Protein AF-A0A388TC92-F1 (afdb_monomer)

Structure (mmCIF, N/CA/C/O backbone):
data_AF-A0A388TC92-F1
#
_entry.id   AF-A0A388TC92-F1
#
loop_
_atom_site.group_PDB
_atom_site.id
_atom_site.type_symbol
_atom_site.label_atom_id
_atom_site.label_alt_id
_atom_site.label_comp_id
_atom_site.label_asym_id
_atom_site.label_entity_id
_atom_site.label_seq_id
_atom_site.pdbx_PDB_ins_code
_atom_site.Cartn_x
_atom_site.Cartn_y
_atom_site.Cartn_z
_atom_site.occupancy
_atom_site.B_iso_or_equiv
_atom_site.auth_seq_id
_atom_site.auth_comp_id
_atom_site.auth_asym_id
_atom_site.auth_atom_id
_atom_site.pdbx_PDB_model_num
ATOM 1 N N . MET A 1 1 ? -36.345 -9.371 15.305 1.00 25.47 1 MET A N 1
ATOM 2 C CA . MET A 1 1 ? -35.518 -10.160 14.366 1.00 25.47 1 MET A CA 1
ATOM 3 C C . MET A 1 1 ? -34.728 -9.172 13.521 1.00 25.47 1 MET A C 1
ATOM 5 O O . MET A 1 1 ? -35.372 -8.350 12.880 1.00 25.47 1 MET A O 1
ATOM 9 N N . PRO A 1 2 ? -33.389 -9.135 13.593 1.00 29.44 2 PRO A N 1
ATOM 10 C CA . PRO A 1 2 ? -32.615 -8.160 12.838 1.00 29.44 2 PRO A CA 1
ATOM 11 C C . PRO A 1 2 ? -32.523 -8.606 11.376 1.00 29.44 2 PRO A C 1
ATOM 13 O O . PRO A 1 2 ? -32.112 -9.727 11.083 1.00 29.44 2 PRO A O 1
ATOM 16 N N . VAL A 1 3 ? -32.953 -7.729 10.471 1.00 25.80 3 VAL A N 1
ATOM 17 C CA . VAL A 1 3 ? -32.863 -7.918 9.020 1.00 25.80 3 VAL A CA 1
ATOM 18 C C . VAL A 1 3 ? -31.387 -7.812 8.637 1.00 25.80 3 VAL A C 1
ATOM 20 O O . VAL A 1 3 ? -30.759 -6.780 8.873 1.00 25.80 3 VAL A O 1
ATOM 23 N N . ALA A 1 4 ? -30.811 -8.894 8.110 1.00 27.78 4 ALA A N 1
ATOM 24 C CA . ALA A 1 4 ? -29.444 -8.898 7.606 1.00 27.78 4 ALA A CA 1
ATOM 25 C C . ALA A 1 4 ? -29.299 -7.832 6.508 1.00 27.78 4 ALA A C 1
ATOM 27 O O . ALA A 1 4 ? -30.119 -7.783 5.590 1.00 27.78 4 ALA A O 1
ATOM 28 N N . ALA A 1 5 ? -28.266 -6.987 6.599 1.00 29.84 5 ALA A N 1
ATOM 29 C CA . ALA A 1 5 ? -27.908 -6.099 5.499 1.00 29.84 5 ALA A CA 1
ATOM 30 C C . ALA A 1 5 ? -27.697 -6.963 4.241 1.00 29.84 5 ALA A C 1
ATOM 32 O O . ALA A 1 5 ? -26.980 -7.968 4.327 1.00 29.84 5 ALA A O 1
ATOM 33 N N . PRO A 1 6 ? -28.344 -6.642 3.108 1.00 29.59 6 PRO A N 1
ATOM 34 C CA . PRO A 1 6 ? -28.297 -7.497 1.934 1.00 29.59 6 PRO A CA 1
ATOM 35 C C . PRO A 1 6 ? -26.849 -7.593 1.454 1.00 29.59 6 PRO A C 1
ATOM 37 O O . PRO A 1 6 ? -26.240 -6.590 1.086 1.00 29.59 6 PRO A O 1
ATOM 40 N N . GLN A 1 7 ? -26.280 -8.800 1.484 1.00 40.47 7 GLN A N 1
ATOM 41 C CA . GLN A 1 7 ? -25.021 -9.053 0.797 1.00 40.47 7 GLN A CA 1
ATOM 42 C C . GLN A 1 7 ? -25.268 -8.854 -0.698 1.00 40.47 7 GLN A C 1
ATOM 44 O O . GLN A 1 7 ? -26.100 -9.541 -1.296 1.00 40.47 7 GLN A O 1
ATOM 49 N N . LEU A 1 8 ? -24.581 -7.876 -1.287 1.00 40.06 8 LEU A N 1
ATOM 50 C CA . LEU A 1 8 ? -24.604 -7.661 -2.727 1.00 40.06 8 LEU A CA 1
ATOM 51 C C . LEU A 1 8 ? -24.047 -8.920 -3.403 1.00 40.06 8 LEU A C 1
ATOM 53 O O . LEU A 1 8 ? -22.951 -9.369 -3.077 1.00 40.06 8 LEU A O 1
ATOM 57 N N . LYS A 1 9 ? -24.823 -9.505 -4.318 1.00 42.03 9 LYS A N 1
ATOM 58 C CA . LYS A 1 9 ? -24.381 -10.614 -5.177 1.00 42.03 9 LYS A CA 1
ATOM 59 C C . LYS A 1 9 ? -23.137 -10.205 -5.982 1.00 42.03 9 LYS A C 1
ATOM 61 O O . LYS A 1 9 ? -23.025 -9.046 -6.372 1.00 42.03 9 LYS A O 1
ATOM 66 N N . ASP A 1 10 ? -22.273 -11.161 -6.319 1.00 48.06 10 ASP A N 1
ATOM 67 C CA . ASP A 1 10 ? -21.049 -10.940 -7.115 1.00 48.06 10 ASP A CA 1
ATOM 68 C C . ASP A 1 10 ? -21.288 -10.179 -8.436 1.00 48.06 10 ASP A C 1
ATOM 70 O O . ASP A 1 10 ? -20.436 -9.419 -8.888 1.00 48.06 10 ASP A O 1
ATOM 74 N N . SER A 1 11 ? -22.487 -10.295 -9.015 1.00 40.94 11 SER A N 1
ATOM 75 C CA . SER A 1 11 ? -22.904 -9.544 -10.206 1.00 40.94 11 SER A CA 1
ATOM 76 C C . SER A 1 11 ? -22.928 -8.020 -10.013 1.00 40.94 11 SER A C 1
ATOM 78 O O . SER A 1 11 ? -22.761 -7.280 -10.975 1.00 40.94 11 SER A O 1
ATOM 80 N N . TYR A 1 12 ? -23.144 -7.529 -8.788 1.00 46.25 12 TYR A N 1
ATOM 81 C CA . TYR A 1 12 ? -23.126 -6.092 -8.490 1.00 46.25 12 TYR A CA 1
ATOM 82 C C . TYR A 1 12 ? -21.700 -5.545 -8.398 1.00 46.25 12 TYR A C 1
ATOM 84 O O . TYR A 1 12 ? -21.472 -4.399 -8.769 1.00 46.25 12 TYR A O 1
ATOM 92 N N . TRP A 1 13 ? -20.734 -6.365 -7.968 1.00 50.03 13 TRP A N 1
ATOM 93 C CA . TRP A 1 13 ? -19.320 -5.985 -7.974 1.00 50.03 13 TRP A CA 1
ATOM 94 C C . TRP A 1 13 ? -18.793 -5.801 -9.392 1.00 50.03 13 TRP A C 1
ATOM 96 O O . TRP A 1 13 ? -18.115 -4.815 -9.649 1.00 50.03 13 TRP A O 1
ATOM 106 N N . GLN A 1 14 ? -19.179 -6.685 -10.315 1.00 52.69 14 GLN A N 1
ATOM 107 C CA . GLN A 1 14 ? -18.824 -6.559 -11.732 1.00 52.69 14 GLN A CA 1
ATOM 108 C C . GLN A 1 14 ? -19.380 -5.274 -12.351 1.00 52.69 14 GLN A C 1
ATOM 110 O O . GLN A 1 14 ? -18.661 -4.574 -13.047 1.00 52.69 14 GLN A O 1
ATOM 115 N N . LEU A 1 15 ? -20.628 -4.907 -12.040 1.00 53.66 15 LEU A N 1
ATOM 116 C CA . LEU A 1 15 ? -21.225 -3.662 -12.535 1.00 53.66 15 LEU A CA 1
ATOM 117 C C . LEU A 1 15 ? -20.505 -2.412 -12.007 1.00 53.66 15 LEU A C 1
ATOM 119 O O . LEU A 1 15 ? -20.303 -1.462 -12.758 1.00 53.66 15 LEU A O 1
ATOM 123 N N . ILE A 1 16 ? -20.107 -2.415 -10.732 1.00 55.34 16 ILE A N 1
ATOM 124 C CA . ILE A 1 16 ? -19.346 -1.313 -10.124 1.00 55.34 16 ILE A CA 1
ATOM 125 C C . ILE A 1 16 ? -17.936 -1.245 -10.719 1.00 55.34 16 ILE A C 1
ATOM 127 O O . ILE A 1 16 ? -17.455 -0.160 -11.037 1.00 55.34 16 ILE A O 1
ATOM 131 N N . GLU A 1 17 ? -17.278 -2.392 -10.888 1.00 57.44 17 GLU A N 1
ATOM 132 C CA . GLU A 1 17 ? -15.953 -2.491 -11.499 1.00 57.44 17 GLU A CA 1
ATOM 133 C C . GLU A 1 17 ? -15.976 -1.999 -12.952 1.00 57.44 17 GLU A C 1
ATOM 135 O O . GLU A 1 17 ? -15.159 -1.159 -13.324 1.00 57.44 17 GLU A O 1
ATOM 140 N N . ASP A 1 18 ? -16.964 -2.416 -13.742 1.00 64.69 18 ASP A N 1
ATOM 141 C CA . ASP A 1 18 ? -17.140 -1.969 -15.124 1.00 64.69 18 ASP A CA 1
ATOM 142 C C . ASP A 1 18 ? -17.413 -0.460 -15.205 1.00 64.69 18 ASP A C 1
ATOM 144 O O . ASP A 1 18 ? -16.844 0.231 -16.055 1.00 64.69 18 ASP A O 1
ATOM 148 N N . GLN A 1 19 ? -18.238 0.085 -14.304 1.00 61.62 19 GLN A N 1
ATOM 149 C CA . GLN A 1 19 ? -18.499 1.526 -14.234 1.00 61.62 19 GLN A CA 1
ATOM 150 C C . GLN A 1 19 ? -17.257 2.319 -13.827 1.00 61.62 19 GLN A C 1
ATOM 152 O O . GLN A 1 19 ? -16.968 3.350 -14.433 1.00 61.62 19 GLN A O 1
ATOM 157 N N . LEU A 1 20 ? -16.493 1.834 -12.848 1.00 61.25 20 LEU A N 1
ATOM 158 C CA . LEU A 1 20 ? -15.220 2.429 -12.448 1.00 61.25 20 LEU A CA 1
ATOM 159 C C . LEU A 1 20 ? -14.236 2.440 -13.614 1.00 61.25 20 LEU A C 1
ATOM 161 O O . LEU A 1 20 ? -13.670 3.485 -13.933 1.00 61.25 20 LEU A O 1
ATOM 165 N N . ILE A 1 21 ? -14.063 1.300 -14.283 1.00 67.56 21 ILE A N 1
ATOM 166 C CA . ILE A 1 21 ? -13.176 1.173 -15.441 1.00 67.56 21 ILE A CA 1
ATOM 167 C C . ILE A 1 21 ? -13.606 2.135 -16.550 1.00 67.56 21 ILE A C 1
ATOM 169 O O . ILE A 1 21 ? -12.747 2.808 -17.116 1.00 67.56 21 ILE A O 1
ATOM 173 N N . GLN A 1 22 ? -14.906 2.260 -16.833 1.00 72.00 22 GLN A N 1
ATOM 174 C CA . GLN A 1 22 ? -15.419 3.213 -17.822 1.00 72.00 22 GLN A CA 1
ATOM 175 C C . GLN A 1 22 ? -15.163 4.668 -17.425 1.00 72.00 22 GLN A C 1
ATOM 177 O O . GLN A 1 22 ? -14.689 5.446 -18.246 1.00 72.00 22 GLN A O 1
ATOM 182 N N . GLN A 1 23 ? -15.396 5.042 -16.167 1.00 68.06 23 GLN A N 1
ATOM 183 C CA . GLN A 1 23 ? -15.153 6.404 -15.685 1.00 68.06 23 GLN A CA 1
ATOM 184 C C . GLN A 1 23 ? -13.663 6.767 -15.720 1.00 68.06 23 GLN A C 1
ATOM 186 O O . GLN A 1 23 ? -13.297 7.840 -16.205 1.00 68.06 23 GLN A O 1
ATOM 191 N N . PHE A 1 24 ? -12.783 5.857 -15.290 1.00 65.38 24 PHE A N 1
ATOM 192 C CA . PHE A 1 24 ? -11.337 6.019 -15.447 1.00 65.38 24 PHE A CA 1
ATOM 193 C C . PHE A 1 24 ? -10.942 6.086 -16.921 1.00 65.38 24 PHE A C 1
ATOM 195 O O . PHE A 1 24 ? -10.098 6.897 -17.307 1.00 65.38 24 PHE A O 1
ATOM 202 N N . TYR A 1 25 ? -11.552 5.261 -17.768 1.00 74.38 25 TYR A N 1
ATOM 203 C CA . TYR A 1 25 ? -11.294 5.300 -19.195 1.00 74.38 25 TYR A CA 1
ATOM 204 C C . TYR A 1 25 ? -11.676 6.657 -19.790 1.00 74.38 25 TYR A C 1
ATOM 206 O O . TYR A 1 25 ? -10.825 7.304 -20.391 1.00 74.38 25 TYR A O 1
ATOM 214 N N . ASP A 1 26 ? -12.897 7.137 -19.577 1.00 74.12 26 ASP A N 1
ATOM 215 C CA . ASP A 1 26 ? -13.390 8.378 -20.172 1.00 74.12 26 ASP A CA 1
ATOM 216 C C . ASP A 1 26 ? -12.710 9.636 -19.623 1.00 74.12 26 ASP A C 1
ATOM 218 O O . ASP A 1 26 ? -12.386 10.540 -20.399 1.00 74.12 26 ASP A O 1
ATOM 222 N N . LYS A 1 27 ? -12.474 9.704 -18.306 1.00 69.69 27 LYS A N 1
ATOM 223 C CA . LYS A 1 27 ? -11.925 10.904 -17.655 1.00 69.69 27 LYS A CA 1
ATOM 224 C C . LYS A 1 27 ? -10.399 10.959 -17.672 1.00 69.69 27 LYS A C 1
ATOM 226 O O . LYS A 1 27 ? -9.848 12.053 -17.734 1.00 69.69 27 LYS A O 1
ATOM 231 N N . PHE A 1 28 ? -9.719 9.810 -17.649 1.00 68.25 28 PHE A N 1
ATOM 232 C CA . PHE A 1 28 ? -8.258 9.743 -17.564 1.00 68.25 28 PHE A CA 1
ATOM 233 C C . PHE A 1 28 ? -7.631 9.175 -18.843 1.00 68.25 28 PHE A C 1
ATOM 235 O O . PHE A 1 28 ? -6.882 9.865 -19.539 1.00 68.25 28 PHE A O 1
ATOM 242 N N . PHE A 1 29 ? -7.948 7.931 -19.208 1.00 72.56 29 PHE A N 1
ATOM 243 C CA . PHE A 1 29 ? -7.221 7.255 -20.288 1.00 72.56 29 PHE A CA 1
ATOM 244 C C . PHE A 1 29 ? -7.565 7.765 -21.689 1.00 72.56 29 PHE A C 1
ATOM 246 O O . PHE A 1 29 ? -6.696 7.773 -22.553 1.00 72.56 29 PHE A O 1
ATOM 253 N N . LYS A 1 30 ? -8.786 8.235 -21.940 1.00 77.38 30 LYS A N 1
ATOM 254 C CA . LYS A 1 30 ? -9.250 8.702 -23.254 1.00 77.38 30 LYS A CA 1
ATOM 255 C C . LYS A 1 30 ? -8.478 9.917 -23.744 1.00 77.38 30 LYS A C 1
ATOM 257 O O . LYS A 1 30 ? -8.148 9.987 -24.924 1.00 77.38 30 LYS A O 1
ATOM 262 N N . GLN A 1 31 ? -8.142 10.841 -22.846 1.00 71.44 31 GLN A N 1
ATOM 263 C CA . GLN A 1 31 ? -7.324 12.008 -23.180 1.00 71.44 31 GLN A CA 1
ATOM 264 C C . GLN A 1 31 ? -5.897 11.586 -23.549 1.00 71.44 31 GLN A C 1
ATOM 266 O O . GLN A 1 31 ? -5.351 12.030 -24.558 1.00 71.44 31 GLN A O 1
ATOM 271 N N . LEU A 1 32 ? -5.324 10.648 -22.790 1.00 72.75 32 LEU A N 1
ATOM 272 C CA . LEU A 1 32 ? -4.003 10.089 -23.076 1.00 72.75 32 LEU A CA 1
ATOM 273 C C . LEU A 1 32 ? -4.000 9.294 -24.390 1.00 72.75 32 LEU A C 1
ATOM 275 O O . LEU A 1 32 ? -3.106 9.464 -25.217 1.00 72.75 32 LEU A O 1
ATOM 279 N N . PHE A 1 33 ? -5.024 8.477 -24.633 1.00 74.44 33 PHE A N 1
ATOM 280 C CA . PHE A 1 33 ? -5.172 7.727 -25.875 1.00 74.44 33 PHE A CA 1
ATOM 281 C C . PHE A 1 33 ? -5.429 8.630 -27.074 1.00 74.44 33 PHE A C 1
ATOM 283 O O . PHE A 1 33 ? -4.948 8.312 -28.155 1.00 74.44 33 PHE A O 1
ATOM 290 N N . ALA A 1 34 ? -6.119 9.761 -26.916 1.00 75.62 34 ALA A N 1
ATOM 291 C CA . ALA A 1 34 ? -6.258 10.743 -27.986 1.00 75.62 34 ALA A CA 1
ATOM 292 C C . ALA A 1 34 ? -4.888 11.304 -28.401 1.00 75.62 34 ALA A C 1
ATOM 294 O O . ALA A 1 34 ? -4.613 11.408 -29.593 1.00 75.62 34 ALA A O 1
ATOM 295 N N . ILE A 1 35 ? -3.995 11.572 -27.444 1.00 71.06 35 ILE A N 1
ATOM 296 C CA . ILE A 1 35 ? -2.625 12.034 -27.720 1.00 71.06 35 ILE A CA 1
ATOM 297 C C . ILE A 1 35 ? -1.810 10.946 -28.432 1.00 71.06 35 ILE A C 1
ATOM 299 O O . ILE A 1 35 ? -1.151 11.234 -29.427 1.00 71.06 35 ILE A O 1
ATOM 303 N N . VAL A 1 36 ? -1.890 9.693 -27.970 1.00 68.06 36 VAL A N 1
ATOM 304 C CA . VAL A 1 36 ? -1.148 8.561 -28.563 1.00 68.06 36 VAL A CA 1
ATOM 305 C C . VAL A 1 36 ? -1.679 8.173 -29.948 1.00 68.06 36 VAL A C 1
ATOM 307 O O . VAL A 1 36 ? -0.903 7.808 -30.827 1.00 68.06 36 VAL A O 1
ATOM 310 N N . ASN A 1 37 ? -2.994 8.254 -30.160 1.00 66.19 37 ASN A N 1
ATOM 311 C CA . ASN A 1 37 ? -3.638 7.885 -31.421 1.00 66.19 37 ASN A CA 1
ATOM 312 C C . ASN A 1 37 ? -3.720 9.040 -32.424 1.00 66.19 37 ASN A C 1
ATOM 314 O O . ASN A 1 37 ? -4.151 8.809 -33.555 1.00 66.19 37 ASN A O 1
ATOM 318 N N . THR A 1 38 ? -3.320 10.263 -32.055 1.00 59.69 38 THR A N 1
ATOM 319 C CA . THR A 1 38 ? -3.207 11.359 -33.022 1.00 59.69 38 THR A CA 1
ATOM 320 C C . THR A 1 38 ? -2.067 11.017 -33.983 1.00 59.69 38 THR A C 1
ATOM 322 O O . THR A 1 38 ? -0.914 10.948 -33.556 1.00 59.69 38 THR A O 1
ATOM 325 N N . PRO A 1 39 ? -2.343 10.770 -35.277 1.00 53.59 39 PRO A N 1
ATOM 326 C CA . PRO A 1 39 ? -1.293 10.403 -36.210 1.00 53.59 39 PRO A CA 1
ATOM 327 C C . PRO A 1 39 ? -0.359 11.600 -36.399 1.00 53.59 39 PRO A C 1
ATOM 329 O O . PRO A 1 39 ? -0.727 12.594 -37.025 1.00 53.59 39 PRO A O 1
ATOM 332 N N . LEU A 1 40 ? 0.857 11.494 -35.867 1.00 53.66 40 LEU A N 1
ATOM 333 C CA . LEU A 1 40 ? 1.947 12.418 -36.157 1.00 53.66 40 LEU A CA 1
ATOM 334 C C . LEU A 1 40 ? 2.377 12.177 -37.608 1.00 53.66 40 LEU A C 1
ATOM 336 O O . LEU A 1 40 ? 3.157 11.273 -37.876 1.00 53.66 40 LEU A O 1
ATOM 340 N N . GLU A 1 41 ? 1.773 12.937 -38.524 1.00 52.53 41 GLU A N 1
ATOM 341 C CA . GLU A 1 41 ? 1.974 12.930 -39.980 1.00 52.53 41 GLU A CA 1
ATOM 342 C C . GLU A 1 41 ? 1.910 11.540 -40.645 1.00 52.53 41 GLU A C 1
ATOM 344 O O . GLU A 1 41 ? 2.825 10.718 -40.586 1.00 52.53 41 GLU A O 1
ATOM 349 N N . LYS A 1 42 ? 0.822 11.275 -41.382 1.00 47.44 42 LYS A N 1
ATOM 350 C CA . LYS A 1 42 ? 0.727 10.083 -42.238 1.00 47.44 42 LYS A CA 1
ATOM 351 C C . LYS A 1 42 ? 1.681 10.213 -43.426 1.00 47.44 42 LYS A C 1
ATOM 353 O O . LYS A 1 42 ? 1.296 10.673 -44.497 1.00 47.44 42 LYS A O 1
ATOM 358 N N . ILE A 1 43 ? 2.919 9.766 -43.259 1.00 52.00 43 ILE A N 1
ATOM 359 C CA . ILE A 1 43 ? 3.844 9.584 -44.375 1.00 52.00 43 ILE A CA 1
ATOM 360 C C . ILE A 1 43 ? 3.536 8.220 -45.001 1.00 52.00 43 ILE A C 1
ATOM 362 O O . ILE A 1 43 ? 3.818 7.176 -44.413 1.00 52.00 43 ILE A O 1
ATOM 366 N N . ASN A 1 44 ? 2.936 8.214 -46.194 1.00 50.91 44 ASN A N 1
ATOM 367 C CA . ASN A 1 44 ? 2.718 6.987 -46.963 1.00 50.91 44 ASN A CA 1
ATOM 368 C C . ASN A 1 44 ? 4.070 6.330 -47.278 1.00 50.91 44 ASN A C 1
ATOM 370 O O . ASN A 1 44 ? 4.829 6.816 -48.115 1.00 50.91 44 ASN A O 1
ATOM 374 N N . SER A 1 45 ? 4.377 5.207 -46.631 1.00 53.66 45 SER A N 1
ATOM 375 C CA . SER A 1 45 ? 5.605 4.456 -46.885 1.00 53.66 45 SER A CA 1
ATOM 376 C C . SER A 1 45 ? 5.323 3.238 -47.764 1.00 53.66 45 SER A C 1
ATOM 378 O O . SER A 1 45 ? 4.605 2.330 -47.354 1.00 53.66 45 SER A O 1
ATOM 380 N N . LYS A 1 46 ? 5.956 3.164 -48.941 1.00 61.62 46 LYS A N 1
ATOM 381 C CA . LYS A 1 46 ? 5.982 1.948 -49.784 1.00 61.62 46 LYS A CA 1
ATOM 382 C C . LYS A 1 46 ? 6.873 0.826 -49.211 1.00 61.62 46 LYS A C 1
ATOM 384 O O . LYS A 1 46 ? 6.917 -0.259 -49.777 1.00 61.62 46 LYS A O 1
ATOM 389 N N . ASN A 1 47 ? 7.611 1.094 -48.129 1.00 77.19 47 ASN A N 1
ATOM 390 C CA . ASN A 1 47 ? 8.600 0.197 -47.529 1.00 77.19 47 ASN A CA 1
ATOM 391 C C . ASN A 1 47 ? 8.233 -0.118 -46.067 1.00 77.19 47 ASN A C 1
ATOM 393 O O . ASN A 1 47 ? 8.118 0.796 -45.247 1.00 77.19 47 ASN A O 1
ATOM 397 N N . ASP A 1 48 ? 8.112 -1.410 -45.747 1.00 81.88 48 ASP A N 1
ATOM 398 C CA . ASP A 1 48 ? 7.739 -1.925 -44.423 1.00 81.88 48 ASP A CA 1
ATOM 399 C C . ASP A 1 48 ? 8.703 -1.499 -43.301 1.00 81.88 48 ASP A C 1
ATOM 401 O O . ASP A 1 48 ? 8.277 -1.322 -42.159 1.00 81.88 48 ASP A O 1
ATOM 405 N N . LEU A 1 49 ? 9.993 -1.308 -43.603 1.00 84.06 49 LEU A N 1
ATOM 406 C CA . LEU A 1 49 ? 10.982 -0.840 -42.627 1.00 84.06 49 LEU A CA 1
ATOM 407 C C . LEU A 1 49 ? 10.777 0.640 -42.283 1.00 84.06 49 LEU A C 1
ATOM 409 O O . LEU A 1 49 ? 10.834 1.006 -41.111 1.00 84.06 49 LEU A O 1
ATOM 413 N N . ILE A 1 50 ? 10.492 1.478 -43.284 1.00 84.38 50 ILE A N 1
ATOM 414 C CA . ILE A 1 50 ? 10.187 2.903 -43.071 1.00 84.38 50 ILE A CA 1
ATOM 415 C C . ILE A 1 50 ? 8.889 3.030 -42.269 1.00 84.38 50 ILE A C 1
ATOM 417 O O . ILE A 1 50 ? 8.848 3.765 -41.286 1.00 84.38 50 ILE A O 1
ATOM 421 N N . ALA A 1 51 ? 7.865 2.244 -42.621 1.00 82.81 51 ALA A N 1
ATOM 422 C CA . ALA A 1 51 ? 6.613 2.175 -41.870 1.00 82.81 51 ALA A CA 1
ATOM 423 C C . ALA A 1 51 ? 6.851 1.811 -40.398 1.00 82.81 51 ALA A C 1
ATOM 425 O O . ALA A 1 51 ? 6.237 2.376 -39.497 1.00 82.81 51 ALA A O 1
ATOM 426 N N . ALA A 1 52 ? 7.730 0.836 -40.151 1.00 84.69 52 ALA A N 1
ATOM 427 C CA . ALA A 1 52 ? 8.042 0.364 -38.810 1.00 84.69 52 ALA A CA 1
ATOM 428 C C . ALA A 1 52 ? 8.849 1.380 -37.990 1.00 84.69 52 ALA A C 1
ATOM 430 O O . ALA A 1 52 ? 8.650 1.459 -36.781 1.00 84.69 52 ALA A O 1
ATOM 431 N N . ILE A 1 53 ? 9.724 2.162 -38.624 1.00 85.75 53 ILE A N 1
ATOM 432 C CA . ILE A 1 53 ? 10.471 3.238 -37.960 1.00 85.75 53 ILE A CA 1
ATOM 433 C C . ILE A 1 53 ? 9.545 4.407 -37.630 1.00 85.75 53 ILE A C 1
ATOM 435 O O . ILE A 1 53 ? 9.511 4.848 -36.485 1.00 85.75 53 ILE A O 1
ATOM 439 N N . ASN A 1 54 ? 8.721 4.840 -38.585 1.00 80.75 54 ASN A N 1
ATOM 440 C CA . ASN A 1 54 ? 7.787 5.949 -38.381 1.00 80.75 54 ASN A CA 1
ATOM 441 C C . ASN A 1 54 ? 6.722 5.623 -37.327 1.00 80.75 54 ASN A C 1
ATOM 443 O O . ASN A 1 54 ? 6.303 6.503 -36.584 1.00 80.75 54 ASN A O 1
ATOM 447 N N . SER A 1 55 ? 6.322 4.353 -37.212 1.00 76.12 55 SER A N 1
ATOM 448 C CA . SER A 1 55 ? 5.402 3.898 -36.166 1.00 76.12 55 SER A CA 1
ATOM 449 C C . SER A 1 55 ? 6.084 3.582 -34.826 1.00 76.12 55 SER A C 1
ATOM 451 O O . SER A 1 55 ? 5.430 3.032 -33.945 1.00 76.12 55 SER A O 1
ATOM 453 N N . GLY A 1 56 ? 7.403 3.765 -34.696 1.00 78.44 56 GLY A N 1
ATOM 454 C CA . GLY A 1 56 ? 8.165 3.408 -33.491 1.00 78.44 56 GLY A CA 1
ATOM 455 C C . GLY A 1 56 ? 8.284 1.902 -33.205 1.00 78.44 56 GLY A C 1
ATOM 456 O O . GLY A 1 56 ? 8.807 1.508 -32.164 1.00 78.44 56 GLY A O 1
ATOM 457 N N . ARG A 1 57 ? 7.843 1.026 -34.122 1.00 83.19 57 ARG A N 1
ATOM 458 C CA . ARG A 1 57 ? 7.998 -0.437 -33.989 1.00 83.19 57 ARG A CA 1
ATOM 459 C C . ARG A 1 57 ? 9.454 -0.865 -34.089 1.00 83.19 57 ARG A C 1
ATOM 461 O O . ARG A 1 57 ? 9.801 -1.914 -33.555 1.00 83.19 57 ARG A O 1
ATOM 468 N N . ILE A 1 58 ? 10.283 -0.080 -34.774 1.00 87.44 58 ILE A N 1
ATOM 469 C CA . ILE A 1 58 ? 11.731 -0.255 -34.855 1.00 87.44 58 ILE A CA 1
ATOM 470 C C . ILE A 1 58 ? 12.409 1.069 -34.515 1.00 87.44 58 ILE A C 1
ATOM 472 O O . ILE A 1 58 ? 12.099 2.098 -35.103 1.00 87.44 58 ILE A O 1
ATOM 476 N N . VAL A 1 59 ? 13.372 1.025 -33.599 1.00 89.19 59 VAL A N 1
ATOM 477 C CA . VAL A 1 59 ? 14.149 2.186 -33.153 1.00 89.19 59 VAL A CA 1
ATOM 478 C C . VAL A 1 59 ? 15.633 1.892 -33.325 1.00 89.19 59 VAL A C 1
ATOM 480 O O . VAL A 1 59 ? 16.090 0.775 -33.060 1.00 89.19 59 VAL A O 1
ATOM 483 N N . TRP A 1 60 ? 16.392 2.898 -33.757 1.00 89.75 60 TRP A N 1
ATOM 484 C CA . TRP A 1 60 ? 17.848 2.840 -33.821 1.00 89.75 60 TRP A CA 1
ATOM 485 C C . TRP A 1 60 ? 18.467 3.627 -32.665 1.00 89.75 60 TRP A C 1
ATOM 487 O O . TRP A 1 60 ? 18.155 4.796 -32.471 1.00 89.75 60 TRP A O 1
ATOM 497 N N . ASN A 1 61 ? 19.347 2.990 -31.892 1.00 85.94 61 ASN A N 1
ATOM 498 C CA . ASN A 1 61 ? 19.893 3.551 -30.649 1.00 85.94 61 ASN A CA 1
ATOM 499 C C . ASN A 1 61 ? 21.386 3.924 -30.731 1.00 85.94 61 ASN A C 1
ATOM 501 O O . ASN A 1 61 ? 22.124 3.749 -29.763 1.00 85.94 61 ASN A O 1
ATOM 505 N N . GLY A 1 62 ? 21.870 4.338 -31.903 1.00 83.81 62 GLY A N 1
ATOM 506 C CA . GLY A 1 62 ? 23.293 4.632 -32.118 1.00 83.81 62 GLY A CA 1
ATOM 507 C C . GLY A 1 62 ? 24.121 3.436 -32.598 1.00 83.81 62 GLY A C 1
ATOM 508 O O . GLY A 1 62 ? 25.184 3.610 -33.189 1.00 83.81 62 GLY A O 1
ATOM 509 N N . LYS A 1 63 ? 23.650 2.203 -32.366 1.00 89.12 63 LYS A N 1
ATOM 510 C CA . LYS A 1 63 ? 24.407 0.982 -32.704 1.00 89.12 63 LYS A CA 1
ATOM 511 C C . LYS A 1 63 ? 23.545 -0.167 -33.215 1.00 89.12 63 LYS A C 1
ATOM 513 O O . LYS A 1 63 ? 24.007 -0.943 -34.054 1.00 89.12 63 LYS A O 1
ATOM 518 N N . TYR A 1 64 ? 22.322 -0.293 -32.707 1.00 92.81 64 TYR A N 1
ATOM 519 C CA . TYR A 1 64 ? 21.420 -1.388 -33.034 1.00 92.81 64 TYR A CA 1
ATOM 520 C C . TYR A 1 64 ? 20.044 -0.881 -33.455 1.00 92.81 64 TYR A C 1
ATOM 522 O O . TYR A 1 64 ? 19.527 0.075 -32.881 1.00 92.81 64 TYR A O 1
ATOM 530 N N . TYR A 1 65 ? 19.426 -1.601 -34.386 1.00 91.44 65 TYR A N 1
ATOM 531 C CA . TYR A 1 65 ? 17.991 -1.569 -34.636 1.00 91.44 65 TYR A CA 1
ATOM 532 C C . TYR A 1 65 ? 17.307 -2.580 -33.721 1.00 91.44 65 TYR A C 1
ATOM 534 O O . TYR A 1 65 ? 17.661 -3.766 -33.712 1.00 91.44 65 TYR A O 1
ATOM 542 N N . ARG A 1 66 ? 16.333 -2.112 -32.943 1.00 88.38 66 ARG A N 1
ATOM 543 C CA . ARG A 1 66 ? 15.586 -2.914 -31.966 1.00 88.38 66 ARG A CA 1
ATOM 544 C C . ARG A 1 66 ? 14.093 -2.650 -32.071 1.00 88.38 66 ARG A C 1
ATOM 546 O O . ARG A 1 66 ? 13.693 -1.567 -32.478 1.00 88.38 66 ARG A O 1
ATOM 553 N N . GLY A 1 67 ? 13.292 -3.632 -31.666 1.00 86.88 67 GLY A N 1
ATOM 554 C CA . GLY A 1 67 ? 11.838 -3.519 -31.598 1.00 86.88 67 GLY A CA 1
ATOM 555 C C . GLY A 1 67 ? 11.132 -4.772 -32.110 1.00 86.88 67 GLY A C 1
ATOM 556 O O . GLY A 1 67 ? 11.657 -5.881 -31.991 1.00 86.88 67 GLY A O 1
ATOM 557 N N . GLN A 1 68 ? 9.939 -4.598 -32.670 1.00 85.50 68 GLN A N 1
ATOM 558 C CA . GLN A 1 68 ? 9.104 -5.685 -33.176 1.00 85.50 68 GLN A CA 1
ATOM 559 C C . GLN A 1 68 ? 9.533 -6.090 -34.589 1.00 85.50 68 GLN A C 1
ATOM 561 O O . GLN A 1 68 ? 9.151 -5.482 -35.589 1.00 85.50 68 GLN A O 1
ATOM 566 N N . LEU A 1 69 ? 10.341 -7.146 -34.665 1.00 84.81 69 LEU A N 1
ATOM 567 C CA . LEU A 1 69 ? 10.824 -7.709 -35.921 1.00 84.81 69 LEU A CA 1
ATOM 568 C C . LEU A 1 69 ? 9.820 -8.725 -36.479 1.00 84.81 69 LEU A C 1
ATOM 570 O O . LEU A 1 69 ? 9.452 -9.682 -35.803 1.00 84.81 69 LEU A O 1
ATOM 574 N N . ASN A 1 70 ? 9.432 -8.552 -37.742 1.00 86.31 70 ASN A N 1
ATOM 575 C CA . ASN A 1 70 ? 8.749 -9.578 -38.533 1.00 86.31 70 ASN A CA 1
ATOM 576 C C . ASN A 1 70 ? 9.647 -10.036 -39.697 1.00 86.31 70 ASN A C 1
ATOM 578 O O . ASN A 1 70 ? 10.745 -9.506 -39.897 1.00 86.31 70 ASN A O 1
ATOM 582 N N . SER A 1 71 ? 9.206 -11.034 -40.464 1.00 84.81 71 SER A N 1
ATOM 583 C CA . SER A 1 71 ? 9.998 -11.609 -41.561 1.00 84.81 71 SER A CA 1
ATOM 584 C C . SER A 1 71 ? 10.376 -10.584 -42.640 1.00 84.81 71 SER A C 1
ATOM 586 O O . SER A 1 71 ? 11.522 -10.594 -43.090 1.00 84.81 71 SER A O 1
ATOM 588 N N . ARG A 1 72 ? 9.465 -9.667 -42.997 1.00 86.25 72 ARG A N 1
ATOM 589 C CA . ARG A 1 72 ? 9.680 -8.621 -44.016 1.00 86.25 72 ARG A CA 1
ATOM 590 C C . ARG A 1 72 ? 10.649 -7.538 -43.540 1.00 86.25 72 ARG A C 1
ATOM 592 O O . ARG A 1 72 ? 11.647 -7.277 -44.202 1.00 86.25 72 ARG A O 1
ATOM 599 N N . ILE A 1 73 ? 10.437 -7.001 -42.338 1.00 87.38 73 ILE A N 1
ATOM 600 C CA . ILE A 1 73 ? 11.331 -6.027 -41.689 1.00 87.38 73 ILE A CA 1
ATOM 601 C C . ILE A 1 73 ? 12.732 -6.624 -41.520 1.00 87.38 73 ILE A C 1
ATOM 603 O O . ILE A 1 73 ? 13.729 -5.967 -41.805 1.00 87.38 73 ILE A O 1
ATOM 607 N N . SER A 1 74 ? 12.824 -7.890 -41.102 1.00 88.81 74 SER A N 1
ATOM 608 C CA . SER A 1 74 ? 14.114 -8.573 -40.961 1.00 88.81 74 SER A CA 1
ATOM 609 C C . SER A 1 74 ? 14.817 -8.761 -42.304 1.00 88.81 74 SER A C 1
ATOM 611 O O . SER A 1 74 ? 16.041 -8.693 -42.360 1.00 88.81 74 SER A O 1
ATOM 613 N N . ALA A 1 75 ? 14.074 -9.011 -43.386 1.00 88.62 75 ALA A N 1
ATOM 614 C CA . ALA A 1 75 ? 14.640 -9.122 -44.727 1.00 88.62 75 ALA A CA 1
ATOM 615 C C . ALA A 1 75 ? 15.204 -7.782 -45.222 1.00 88.62 75 ALA A C 1
ATOM 617 O O . ALA A 1 75 ? 16.307 -7.762 -45.760 1.00 88.62 75 ALA A O 1
ATOM 618 N N . GLU A 1 76 ? 14.507 -6.671 -44.971 1.00 88.75 76 GLU A N 1
ATOM 619 C CA . GLU A 1 76 ? 15.003 -5.326 -45.291 1.00 88.75 76 GLU A CA 1
ATOM 620 C C . GLU A 1 76 ? 16.208 -4.931 -44.426 1.00 88.75 76 GLU A C 1
ATOM 622 O O . GLU A 1 76 ? 17.212 -4.451 -44.949 1.00 88.75 76 GLU A O 1
ATOM 627 N N . LEU A 1 77 ? 16.173 -5.210 -43.118 1.00 90.69 77 LEU A N 1
ATOM 628 C CA . LEU A 1 77 ? 17.292 -4.917 -42.215 1.00 90.69 77 LEU A CA 1
ATOM 629 C C . LEU A 1 77 ? 18.554 -5.707 -42.568 1.00 90.69 77 LEU A C 1
ATOM 631 O O . LEU A 1 77 ? 19.646 -5.159 -42.458 1.00 90.69 77 LEU A O 1
ATOM 635 N N . ARG A 1 78 ? 18.436 -6.950 -43.054 1.00 92.19 78 ARG A N 1
ATOM 636 C CA . ARG A 1 78 ? 19.595 -7.742 -43.511 1.00 92.19 78 ARG A CA 1
ATOM 637 C C . ARG A 1 78 ? 20.349 -7.104 -44.679 1.00 92.19 78 ARG A C 1
ATOM 639 O O . ARG A 1 78 ? 21.531 -7.388 -44.832 1.00 92.19 78 ARG A O 1
ATOM 646 N N . LYS A 1 79 ? 19.700 -6.256 -45.485 1.00 91.69 79 LYS A N 1
ATOM 647 C CA . LYS A 1 79 ? 20.356 -5.553 -46.601 1.00 91.69 79 LYS A CA 1
ATOM 648 C C . LYS A 1 79 ? 21.287 -4.434 -46.123 1.00 91.69 79 LYS A C 1
ATOM 650 O O . LYS A 1 79 ? 22.169 -4.030 -46.870 1.00 91.69 79 LYS A O 1
ATOM 655 N N . ILE A 1 80 ? 21.082 -3.924 -44.905 1.00 90.69 80 ILE A N 1
ATOM 656 C CA . ILE A 1 80 ? 21.766 -2.726 -44.385 1.00 90.69 80 ILE A CA 1
ATOM 657 C C . ILE A 1 80 ? 22.467 -2.944 -43.032 1.00 90.69 80 ILE A C 1
ATOM 659 O O . ILE A 1 80 ? 23.230 -2.089 -42.590 1.00 90.69 80 ILE A O 1
ATOM 663 N N . ALA A 1 81 ? 22.209 -4.060 -42.347 1.00 92.88 81 ALA A N 1
ATOM 664 C CA . ALA A 1 81 ? 22.713 -4.353 -41.010 1.00 92.88 81 ALA A CA 1
ATOM 665 C C . ALA A 1 81 ? 22.909 -5.862 -40.789 1.00 92.88 81 ALA A C 1
ATOM 667 O O . ALA A 1 81 ? 22.197 -6.701 -41.342 1.00 92.88 81 ALA A O 1
ATOM 668 N N . ALA A 1 82 ? 23.852 -6.216 -39.915 1.00 93.81 82 ALA A N 1
ATOM 669 C CA . ALA A 1 82 ? 24.159 -7.601 -39.573 1.00 93.81 82 ALA A CA 1
ATOM 670 C C . ALA A 1 82 ? 23.423 -8.035 -38.300 1.00 93.81 82 ALA A C 1
ATOM 672 O O . ALA A 1 82 ? 23.341 -7.284 -37.330 1.00 93.81 82 ALA A O 1
ATOM 673 N N . TRP A 1 83 ? 22.908 -9.263 -38.266 1.00 93.25 83 TRP A N 1
ATOM 674 C CA . TRP A 1 83 ? 22.287 -9.800 -37.055 1.00 93.25 83 TRP A CA 1
ATOM 675 C C . TRP A 1 83 ? 23.338 -10.115 -35.983 1.00 93.25 83 TRP A C 1
ATOM 677 O O . TRP A 1 83 ? 24.215 -10.954 -36.188 1.00 93.25 83 TRP A O 1
ATOM 687 N N . ASP A 1 84 ? 23.213 -9.495 -34.812 1.00 92.88 84 ASP A N 1
ATOM 688 C CA . ASP A 1 84 ? 24.012 -9.810 -33.633 1.00 92.88 84 ASP A CA 1
ATOM 689 C C . ASP A 1 84 ? 23.251 -10.803 -32.744 1.00 92.88 84 ASP A C 1
ATOM 691 O O . ASP A 1 84 ? 22.253 -10.468 -32.100 1.00 92.88 84 ASP A O 1
ATOM 695 N N . ARG A 1 85 ? 23.742 -12.048 -32.690 1.00 89.12 85 ARG A N 1
ATOM 696 C CA . ARG A 1 85 ? 23.128 -13.131 -31.903 1.00 89.12 85 ARG A CA 1
ATOM 697 C C . ARG A 1 85 ? 23.148 -12.865 -30.397 1.00 89.12 85 ARG A C 1
ATOM 699 O O . ARG A 1 85 ? 22.234 -13.311 -29.710 1.00 89.12 85 ARG A O 1
ATOM 706 N N . ARG A 1 86 ? 24.163 -12.161 -29.883 1.00 88.38 86 ARG A N 1
ATOM 707 C CA . ARG A 1 86 ? 24.300 -11.878 -28.445 1.00 88.38 86 ARG A CA 1
ATOM 708 C C . ARG A 1 86 ? 23.346 -10.770 -28.026 1.00 88.38 86 ARG A C 1
ATOM 710 O O . ARG A 1 86 ? 22.681 -10.888 -27.004 1.00 88.38 86 ARG A O 1
ATOM 717 N N . ALA A 1 87 ? 23.246 -9.725 -28.843 1.00 85.69 87 ALA A N 1
ATOM 718 C CA . ALA A 1 87 ? 22.340 -8.607 -28.593 1.00 85.69 87 ALA A CA 1
ATOM 719 C C . ALA A 1 87 ? 20.889 -8.878 -29.034 1.00 85.69 87 ALA A C 1
ATOM 721 O O . ALA A 1 87 ? 20.017 -8.064 -28.728 1.00 85.69 87 ALA A O 1
ATOM 722 N N . LYS A 1 88 ? 20.644 -9.980 -29.764 1.00 89.94 88 LYS A N 1
ATOM 723 C CA . LYS A 1 88 ? 19.364 -10.323 -30.411 1.00 89.94 88 LYS A CA 1
ATOM 724 C C . LYS A 1 88 ? 18.779 -9.134 -31.187 1.00 89.94 88 LYS A C 1
ATOM 726 O O . LYS A 1 88 ? 17.597 -8.818 -31.067 1.00 89.94 88 LYS A O 1
ATOM 731 N N . ALA A 1 89 ? 19.633 -8.443 -31.939 1.00 91.56 89 ALA A N 1
ATOM 732 C CA . ALA A 1 89 ? 19.297 -7.204 -32.631 1.00 91.56 89 ALA A CA 1
ATOM 733 C C . ALA A 1 89 ? 20.136 -7.038 -33.902 1.00 91.56 89 ALA A C 1
ATOM 735 O O . ALA A 1 89 ? 21.212 -7.624 -34.029 1.00 91.56 89 ALA A O 1
ATOM 736 N N . PHE A 1 90 ? 19.676 -6.202 -34.830 1.00 93.00 90 PHE A N 1
ATOM 737 C CA . PHE A 1 90 ? 20.454 -5.860 -36.020 1.00 93.00 90 PHE A CA 1
ATOM 738 C C . PHE A 1 90 ? 21.451 -4.752 -35.692 1.00 93.00 90 PHE A C 1
ATOM 740 O O . PHE A 1 90 ? 21.062 -3.697 -35.205 1.00 93.00 90 PHE A O 1
ATOM 747 N N . ARG A 1 91 ? 22.735 -4.981 -35.950 1.00 94.25 91 ARG A N 1
ATOM 748 C CA . ARG A 1 91 ? 23.829 -4.031 -35.749 1.00 94.25 91 ARG A CA 1
ATOM 749 C C . ARG A 1 91 ? 24.230 -3.413 -37.083 1.00 94.25 91 ARG A C 1
ATOM 751 O O . ARG A 1 91 ? 24.578 -4.131 -38.017 1.00 94.25 91 ARG A O 1
ATOM 758 N N . GLY A 1 92 ? 24.224 -2.088 -37.155 1.00 90.75 92 GLY A N 1
ATOM 759 C CA . GLY A 1 92 ? 24.603 -1.361 -38.365 1.00 90.75 92 GLY A CA 1
ATOM 760 C C . GLY A 1 92 ? 24.306 0.129 -38.257 1.00 90.75 92 GLY A C 1
ATOM 761 O O . GLY A 1 92 ? 23.428 0.538 -37.494 1.00 90.75 92 GLY A O 1
ATOM 762 N N . ALA A 1 93 ? 25.056 0.930 -39.012 1.00 89.62 93 ALA A N 1
ATOM 763 C CA . ALA A 1 93 ? 24.773 2.350 -39.172 1.00 89.62 93 ALA A CA 1
ATOM 764 C C . ALA A 1 93 ? 23.620 2.547 -40.178 1.00 89.62 93 ALA A C 1
ATOM 766 O O . ALA A 1 93 ? 23.486 1.741 -41.103 1.00 89.62 93 ALA A O 1
ATOM 767 N N . PRO A 1 94 ? 22.775 3.578 -40.026 1.00 89.19 94 PRO A N 1
ATOM 768 C CA . PRO A 1 94 ? 21.722 3.847 -40.988 1.00 89.19 94 PRO A CA 1
ATOM 769 C C . PRO A 1 94 ? 22.277 4.427 -42.284 1.00 89.19 94 PRO A C 1
ATOM 771 O O . PRO A 1 94 ? 23.108 5.333 -42.234 1.00 89.19 94 PRO A O 1
ATOM 774 N N . PRO A 1 95 ? 21.819 3.935 -43.448 1.00 88.50 95 PRO A N 1
ATOM 775 C CA . PRO A 1 95 ? 22.150 4.555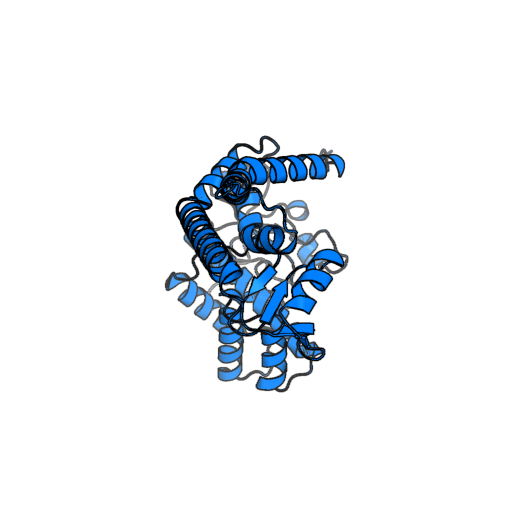 -44.720 1.00 88.50 95 PRO A CA 1
ATOM 776 C C . PRO A 1 95 ? 21.500 5.941 -44.825 1.00 88.50 95 PRO A C 1
ATOM 778 O O . PRO A 1 95 ? 20.471 6.210 -44.201 1.00 88.50 95 PRO A O 1
ATOM 781 N N . THR A 1 96 ? 22.063 6.809 -45.666 1.00 86.06 96 THR A N 1
ATOM 782 C CA . THR A 1 96 ? 21.675 8.227 -45.781 1.00 86.06 96 THR A CA 1
ATOM 783 C C . THR A 1 96 ? 20.180 8.442 -46.019 1.00 86.06 96 THR A C 1
ATOM 785 O O . THR A 1 96 ? 19.578 9.319 -45.408 1.00 86.06 96 THR A O 1
ATOM 788 N N . TRP A 1 97 ? 19.551 7.601 -46.845 1.00 84.50 97 TRP A N 1
ATOM 789 C CA . TRP A 1 97 ? 18.118 7.686 -47.150 1.00 84.50 97 TRP A CA 1
ATOM 790 C C . TRP A 1 97 ? 17.207 7.363 -45.951 1.00 84.50 97 TRP A C 1
ATOM 792 O O . TRP A 1 97 ? 16.039 7.745 -45.951 1.00 84.50 97 TRP A O 1
ATOM 802 N N . LEU A 1 98 ? 17.724 6.668 -44.931 1.00 85.81 98 LEU A N 1
ATOM 803 C CA . LEU A 1 98 ? 16.974 6.252 -43.743 1.00 85.81 98 LEU A CA 1
ATOM 804 C C . LEU A 1 98 ? 17.172 7.203 -42.556 1.00 85.81 98 LEU A C 1
ATOM 806 O O . LEU A 1 98 ? 16.287 7.309 -41.707 1.00 85.81 98 LEU A O 1
ATOM 810 N N . LEU A 1 99 ? 18.302 7.919 -42.507 1.00 83.44 99 LEU A N 1
ATOM 811 C CA . LEU A 1 99 ? 18.644 8.833 -41.410 1.00 83.44 99 LEU A CA 1
ATOM 812 C C . LEU A 1 99 ? 17.560 9.888 -41.170 1.00 83.44 99 LEU A C 1
ATOM 814 O O . LEU A 1 99 ? 17.123 10.049 -40.035 1.00 83.44 99 LEU A O 1
ATOM 818 N N . GLY A 1 100 ? 17.065 10.536 -42.230 1.00 82.00 100 GLY A N 1
ATOM 819 C CA . GLY A 1 100 ? 16.015 11.552 -42.104 1.00 82.00 100 GLY A CA 1
ATOM 820 C C . GLY A 1 100 ? 14.734 11.013 -41.458 1.00 82.00 100 GLY A C 1
ATOM 821 O O . GLY A 1 100 ? 14.157 11.669 -40.598 1.00 82.00 100 GLY A O 1
ATOM 822 N N . GLN A 1 101 ? 14.328 9.785 -41.799 1.00 82.88 101 GLN A N 1
ATOM 823 C CA . GLN A 1 101 ? 13.140 9.148 -41.216 1.00 82.88 101 GLN A CA 1
ATOM 824 C C . GLN A 1 101 ? 13.353 8.781 -39.744 1.00 82.88 101 GLN A C 1
ATOM 826 O O . GLN A 1 101 ? 12.465 8.992 -38.925 1.00 82.88 101 GLN A O 1
ATOM 831 N N . ILE A 1 102 ? 14.546 8.296 -39.381 1.00 83.19 102 ILE A N 1
ATOM 832 C CA . ILE A 1 102 ? 14.898 8.012 -37.982 1.00 83.19 102 ILE A CA 1
ATOM 833 C C . ILE A 1 102 ? 14.860 9.297 -37.145 1.00 83.19 102 ILE A C 1
ATOM 835 O O . ILE A 1 102 ? 14.314 9.290 -36.044 1.00 83.19 102 ILE A O 1
ATOM 839 N N . THR A 1 103 ? 15.393 10.406 -37.665 1.00 81.69 103 THR A N 1
ATOM 840 C CA . THR A 1 103 ? 15.370 11.705 -36.976 1.00 81.69 103 THR A CA 1
ATOM 841 C C . THR A 1 103 ? 13.945 12.235 -36.803 1.00 81.69 103 THR A C 1
ATOM 843 O O . THR A 1 103 ? 13.599 12.700 -35.718 1.00 81.69 103 THR A O 1
ATOM 846 N N . ILE A 1 104 ? 13.099 12.122 -37.831 1.00 78.69 104 ILE A N 1
ATOM 847 C CA . ILE A 1 104 ? 11.684 12.519 -37.759 1.00 78.69 104 ILE A CA 1
ATOM 848 C C . ILE A 1 104 ? 10.930 11.652 -36.739 1.00 78.69 104 ILE A C 1
ATOM 850 O O . ILE A 1 104 ? 10.232 12.187 -35.880 1.00 78.69 104 ILE A O 1
ATOM 854 N N . ALA A 1 105 ? 11.113 10.330 -36.769 1.00 79.25 105 ALA A N 1
ATOM 855 C CA . ALA A 1 105 ? 10.479 9.404 -35.831 1.00 79.25 105 ALA A CA 1
ATOM 856 C C . ALA A 1 105 ? 10.910 9.649 -34.374 1.00 79.25 105 ALA A C 1
ATOM 858 O O . ALA A 1 105 ? 10.079 9.590 -33.465 1.00 79.25 105 ALA A O 1
ATOM 859 N N . ALA A 1 106 ? 12.186 9.972 -34.142 1.00 78.81 106 ALA A N 1
ATOM 860 C CA . ALA A 1 106 ? 12.690 10.355 -32.825 1.00 78.81 106 ALA A CA 1
ATOM 861 C C . ALA A 1 106 ? 12.067 11.678 -32.349 1.00 78.81 106 ALA A C 1
ATOM 863 O O . ALA A 1 106 ? 11.502 11.727 -31.262 1.00 78.81 106 ALA A O 1
ATOM 864 N N . SER A 1 107 ? 12.053 12.711 -33.200 1.00 79.31 107 SER A N 1
ATOM 865 C CA . SER A 1 107 ? 11.427 14.001 -32.876 1.00 79.31 107 SER A CA 1
ATOM 866 C C . SER A 1 107 ? 9.930 13.873 -32.581 1.00 79.31 107 SER A C 1
ATOM 868 O O . SER A 1 107 ? 9.422 14.501 -31.654 1.00 79.31 107 SER A O 1
ATOM 870 N N . ASN A 1 108 ? 9.215 13.038 -33.334 1.00 78.12 108 ASN A N 1
ATOM 871 C CA . ASN A 1 108 ? 7.799 12.763 -33.100 1.00 78.12 108 ASN A CA 1
ATOM 872 C C . ASN A 1 108 ? 7.580 12.041 -31.766 1.00 78.12 108 ASN A C 1
ATOM 874 O O . ASN A 1 108 ? 6.656 12.381 -31.030 1.00 78.12 108 ASN A O 1
ATOM 878 N N . SER A 1 109 ? 8.466 11.106 -31.422 1.00 74.25 109 SER A N 1
ATOM 879 C CA . SER A 1 109 ? 8.441 10.407 -30.134 1.00 74.25 109 SER A CA 1
ATOM 880 C C . SER A 1 109 ? 8.690 11.371 -28.965 1.00 74.25 109 SER A C 1
ATOM 882 O O . SER A 1 109 ? 7.970 11.313 -27.970 1.00 74.25 109 SER A O 1
ATOM 884 N N . ASP A 1 110 ? 9.629 12.312 -29.108 1.00 78.00 110 ASP A N 1
ATOM 885 C CA . ASP A 1 110 ? 9.915 13.349 -28.106 1.00 78.00 110 ASP A CA 1
ATOM 886 C C . ASP A 1 110 ? 8.744 14.328 -27.939 1.00 78.00 110 ASP A C 1
ATOM 888 O O . ASP A 1 110 ? 8.352 14.652 -26.816 1.00 78.00 110 ASP A O 1
ATOM 892 N N . LYS A 1 111 ? 8.127 14.761 -29.047 1.00 78.94 111 LYS A N 1
ATOM 893 C CA . LYS A 1 111 ? 6.912 15.593 -29.024 1.00 78.94 111 LYS A CA 1
ATOM 894 C C . LYS A 1 111 ? 5.755 14.874 -28.335 1.00 78.94 111 LYS A C 1
ATOM 896 O O . LYS A 1 111 ? 5.058 15.485 -27.529 1.00 78.94 111 LYS A O 1
ATOM 901 N N . MET A 1 112 ? 5.568 13.583 -28.616 1.00 74.38 112 MET A N 1
ATOM 902 C CA . MET A 1 112 ? 4.530 12.773 -27.982 1.00 74.38 112 MET A CA 1
ATOM 903 C C . MET A 1 112 ? 4.793 12.605 -26.483 1.00 74.38 112 MET A C 1
ATOM 905 O O . MET A 1 112 ? 3.879 12.773 -25.681 1.00 74.38 112 MET A O 1
ATOM 909 N N . LEU A 1 113 ? 6.044 12.356 -26.085 1.00 74.88 113 LEU A N 1
ATOM 910 C CA . LEU A 1 113 ? 6.431 12.270 -24.678 1.00 74.88 113 LEU A CA 1
ATOM 911 C C . LEU A 1 113 ? 6.214 13.600 -23.947 1.00 74.88 113 LEU A C 1
ATOM 913 O O . LEU A 1 113 ? 5.713 13.603 -22.823 1.00 74.88 113 LEU A O 1
ATOM 917 N N . ALA A 1 114 ? 6.543 14.728 -24.577 1.00 78.94 114 ALA A N 1
ATOM 918 C CA . ALA A 1 114 ? 6.300 16.053 -24.018 1.00 78.94 114 ALA A CA 1
ATOM 919 C C . ALA A 1 114 ? 4.797 16.344 -23.872 1.00 78.94 114 ALA A C 1
ATOM 921 O O . ALA A 1 114 ? 4.372 16.830 -22.824 1.00 78.94 114 ALA A O 1
ATOM 922 N N . ALA A 1 115 ? 3.987 15.993 -24.877 1.00 77.50 115 ALA A N 1
ATOM 923 C CA . ALA A 1 115 ? 2.533 16.133 -24.831 1.00 77.50 115 ALA A CA 1
ATOM 924 C C . ALA A 1 115 ? 1.905 15.258 -23.734 1.00 77.50 115 ALA A C 1
ATOM 926 O O . ALA A 1 115 ? 1.082 15.747 -22.965 1.00 77.50 115 ALA A O 1
ATOM 927 N N . LEU A 1 116 ? 2.345 14.003 -23.599 1.00 73.38 116 LEU A N 1
ATOM 928 C CA . LEU A 1 116 ? 1.913 13.104 -22.525 1.00 73.38 116 LEU A CA 1
ATOM 929 C C . LEU A 1 116 ? 2.336 13.619 -21.149 1.00 73.38 116 LEU A C 1
ATOM 931 O O . LEU A 1 116 ? 1.527 13.652 -20.229 1.00 73.38 116 LEU A O 1
ATOM 935 N N . THR A 1 117 ? 3.583 14.069 -21.006 1.00 76.44 117 THR A N 1
ATOM 936 C CA . THR A 1 117 ? 4.092 14.620 -19.739 1.00 76.44 117 THR A CA 1
ATOM 937 C C . THR A 1 117 ? 3.317 15.870 -19.332 1.00 76.44 117 THR A C 1
ATOM 939 O O . THR A 1 117 ? 3.025 16.057 -18.153 1.00 76.44 117 THR A O 1
ATOM 942 N N . ARG A 1 118 ? 2.962 16.723 -20.298 1.00 78.94 118 ARG A N 1
ATOM 943 C CA . ARG A 1 118 ? 2.136 17.907 -20.067 1.00 78.94 118 ARG A CA 1
ATOM 944 C C . ARG A 1 118 ? 0.714 17.527 -19.663 1.00 78.94 118 ARG A C 1
ATOM 946 O O . ARG A 1 118 ? 0.254 18.010 -18.637 1.00 78.94 118 ARG A O 1
ATOM 953 N N . ALA A 1 119 ? 0.072 16.623 -20.401 1.00 75.25 119 ALA A N 1
ATOM 954 C CA . ALA A 1 119 ? -1.269 16.146 -20.080 1.00 75.25 119 ALA A CA 1
ATOM 955 C C . ALA A 1 119 ? -1.324 15.531 -18.675 1.00 75.25 119 ALA A C 1
ATOM 957 O O . ALA A 1 119 ? -2.174 15.904 -17.882 1.00 75.25 119 ALA A O 1
ATOM 958 N N . VAL A 1 120 ? -0.360 14.681 -18.308 1.00 72.25 120 VAL A N 1
ATOM 959 C CA . VAL A 1 120 ? -0.289 14.084 -16.962 1.00 72.25 120 VAL A CA 1
ATOM 960 C C . VAL A 1 120 ? -0.099 15.129 -15.858 1.00 72.25 120 VAL A C 1
ATOM 962 O O . VAL A 1 120 ? -0.627 14.948 -14.768 1.00 72.25 120 VAL A O 1
ATOM 965 N N . ARG A 1 121 ? 0.626 16.224 -16.116 1.00 75.06 121 ARG A N 1
ATOM 966 C CA . ARG A 1 121 ? 0.807 17.314 -15.139 1.00 75.06 121 ARG A CA 1
ATOM 967 C C . ARG A 1 121 ? -0.412 18.220 -15.004 1.00 75.06 121 ARG A C 1
ATOM 969 O O . ARG A 1 121 ? -0.632 18.761 -13.929 1.00 75.06 121 ARG A O 1
ATOM 976 N N . GLU A 1 122 ? -1.144 18.430 -16.093 1.00 76.44 122 GLU A N 1
ATOM 977 C CA . GLU A 1 122 ? -2.368 19.241 -16.112 1.00 76.44 122 GLU A CA 1
ATOM 978 C C . GLU A 1 122 ? -3.582 18.463 -15.571 1.00 76.44 122 GLU A C 1
ATOM 980 O O . GLU A 1 122 ? -4.590 19.070 -15.215 1.00 76.44 122 GLU A O 1
ATOM 985 N N . LEU A 1 123 ? -3.482 17.133 -15.464 1.00 71.19 123 LEU A N 1
ATOM 986 C CA . LEU A 1 123 ? -4.484 16.301 -14.808 1.00 71.19 123 LEU A CA 1
ATOM 987 C C . LEU A 1 123 ? -4.426 16.497 -13.287 1.00 71.19 123 LEU A C 1
ATOM 989 O O . LEU A 1 123 ? -3.530 16.006 -12.601 1.00 71.19 123 LEU A O 1
ATOM 993 N N . ASP A 1 124 ? -5.441 17.173 -12.758 1.00 70.31 124 ASP A N 1
ATOM 994 C CA . ASP A 1 124 ? -5.737 17.225 -11.329 1.00 70.31 124 ASP A CA 1
ATOM 995 C C . ASP A 1 124 ? -6.360 15.888 -10.897 1.00 70.31 124 ASP A C 1
ATOM 997 O O . ASP A 1 124 ? -7.579 15.714 -10.847 1.00 70.31 124 ASP A O 1
ATOM 1001 N N . ILE A 1 125 ? -5.492 14.895 -10.677 1.00 64.50 125 ILE A N 1
ATOM 1002 C CA . ILE A 1 125 ? -5.886 13.537 -10.283 1.00 64.50 125 ILE A CA 1
ATOM 1003 C C . ILE A 1 125 ? -6.775 13.544 -9.027 1.00 64.50 125 ILE A C 1
ATOM 1005 O O . ILE A 1 125 ? -7.790 12.849 -9.065 1.00 64.50 125 ILE A O 1
ATOM 1009 N N . PRO A 1 126 ? -6.475 14.316 -7.960 1.00 63.12 126 PRO A N 1
ATOM 1010 C CA . PRO A 1 126 ? -7.375 14.452 -6.815 1.00 63.12 126 PRO A CA 1
ATOM 1011 C C . PRO A 1 126 ? -8.800 14.830 -7.220 1.00 63.12 126 PRO A C 1
ATOM 1013 O O . PRO A 1 126 ? -9.740 14.112 -6.891 1.00 63.12 126 PRO A O 1
ATOM 1016 N N . LYS A 1 127 ? -8.955 15.879 -8.033 1.00 70.69 127 LYS A N 1
ATOM 1017 C CA . LYS A 1 127 ? -10.274 16.331 -8.483 1.00 70.69 127 LYS A CA 1
ATOM 1018 C C . LYS A 1 127 ? -11.001 15.293 -9.342 1.00 70.69 127 LYS A C 1
ATOM 1020 O O . LYS A 1 127 ? -12.205 15.113 -9.201 1.00 70.69 127 LYS A O 1
ATOM 1025 N N . ILE A 1 128 ? -10.288 14.597 -10.228 1.00 66.19 128 ILE A N 1
ATOM 1026 C CA . ILE A 1 128 ? -10.879 13.535 -11.058 1.00 66.19 128 ILE A CA 1
ATOM 1027 C C . ILE A 1 128 ? -11.360 12.374 -10.185 1.00 66.19 128 ILE A C 1
ATOM 1029 O O . ILE A 1 128 ? -12.428 11.825 -10.439 1.00 66.19 128 ILE A O 1
ATOM 1033 N N . VAL A 1 129 ? -10.592 12.000 -9.161 1.00 62.72 129 VAL A N 1
ATOM 1034 C CA . VAL A 1 129 ? -10.973 10.945 -8.215 1.00 62.72 129 VAL A CA 1
ATOM 1035 C C . VAL A 1 129 ? -12.189 11.365 -7.392 1.00 62.72 129 VAL A C 1
ATOM 1037 O O . VAL A 1 129 ? -13.096 10.550 -7.238 1.00 62.72 129 VAL A O 1
ATOM 1040 N N . ASP A 1 130 ? -12.249 12.618 -6.940 1.00 62.75 130 ASP A N 1
ATOM 1041 C CA . ASP A 1 130 ? -13.411 13.162 -6.228 1.00 62.75 130 ASP A CA 1
ATOM 1042 C C . ASP A 1 130 ? -14.663 13.147 -7.120 1.00 62.75 130 ASP A C 1
ATOM 1044 O O . ASP A 1 130 ? -15.704 12.631 -6.724 1.00 62.75 130 ASP A O 1
ATOM 1048 N N . GLU A 1 131 ? -14.551 13.583 -8.378 1.00 64.44 131 GLU A N 1
ATOM 1049 C CA . GLU A 1 131 ? -15.662 13.526 -9.336 1.00 64.44 131 GLU A CA 1
ATOM 1050 C C . GLU A 1 131 ? -16.109 12.092 -9.660 1.00 64.44 131 GLU A C 1
ATOM 1052 O O . GLU A 1 131 ? -17.291 11.855 -9.913 1.00 64.44 131 GLU A O 1
ATOM 1057 N N . ILE A 1 132 ? -15.184 11.130 -9.716 1.00 61.91 132 ILE A N 1
ATOM 1058 C CA . ILE A 1 132 ? -15.521 9.714 -9.914 1.00 61.91 132 ILE A CA 1
ATOM 1059 C C . ILE A 1 132 ? -16.237 9.180 -8.673 1.00 61.91 132 ILE A C 1
ATOM 1061 O O . ILE A 1 132 ? -17.257 8.511 -8.813 1.00 61.91 132 ILE A O 1
ATOM 1065 N N . ALA A 1 133 ? -15.746 9.502 -7.476 1.00 59.59 133 ALA A N 1
ATOM 1066 C CA . ALA A 1 133 ? -16.362 9.100 -6.217 1.00 59.59 133 ALA A CA 1
ATOM 1067 C C . ALA A 1 133 ? -17.781 9.672 -6.057 1.00 59.59 133 ALA A C 1
ATOM 1069 O O . ALA A 1 133 ? -18.665 8.960 -5.587 1.00 59.59 133 ALA A O 1
ATOM 1070 N N . ASP A 1 134 ? -18.007 10.908 -6.509 1.00 59.44 134 ASP A N 1
ATOM 1071 C CA . ASP A 1 134 ? -19.310 11.577 -6.463 1.00 59.44 134 ASP A CA 1
ATOM 1072 C C . ASP A 1 134 ? -20.318 11.021 -7.485 1.00 59.44 134 ASP A C 1
ATOM 1074 O O . ASP A 1 134 ? -21.523 11.065 -7.246 1.00 59.44 134 ASP A O 1
ATOM 1078 N N . ASN A 1 135 ? -19.851 10.482 -8.618 1.00 58.47 135 ASN A N 1
ATOM 1079 C CA . ASN A 1 135 ? -20.716 9.926 -9.671 1.00 58.47 135 ASN A CA 1
ATOM 1080 C C . ASN A 1 135 ? -20.997 8.421 -9.524 1.00 58.47 135 ASN A C 1
ATOM 1082 O O . ASN A 1 135 ? -21.783 7.869 -10.299 1.00 58.47 135 ASN A O 1
ATOM 1086 N N . ILE A 1 136 ? -20.372 7.736 -8.560 1.00 55.69 136 ILE A N 1
ATOM 1087 C CA . ILE A 1 136 ? -20.705 6.343 -8.236 1.00 55.69 136 ILE A CA 1
ATOM 1088 C C . ILE A 1 136 ? -21.936 6.357 -7.337 1.00 55.69 136 ILE A C 1
ATOM 1090 O O . ILE A 1 136 ? -21.869 6.314 -6.108 1.00 55.69 136 ILE A O 1
ATOM 1094 N N . ASP A 1 137 ? -23.088 6.428 -7.988 1.00 49.03 137 ASP A N 1
ATOM 1095 C CA . ASP A 1 137 ? -24.389 6.421 -7.340 1.00 49.03 137 ASP A CA 1
ATOM 1096 C C . ASP A 1 137 ? -24.793 4.975 -7.007 1.00 49.03 137 ASP A C 1
ATOM 1098 O O . ASP A 1 137 ? -25.621 4.370 -7.683 1.00 49.03 137 ASP A O 1
ATOM 1102 N N . TYR A 1 138 ? -24.144 4.369 -6.003 1.00 35.75 138 TYR A N 1
ATOM 1103 C CA . TYR A 1 138 ? -24.728 3.262 -5.236 1.00 35.75 138 TYR A CA 1
ATOM 1104 C C . TYR A 1 138 ? -24.015 3.044 -3.887 1.00 35.75 138 TYR A C 1
ATOM 1106 O O . TYR A 1 138 ? -22.867 2.610 -3.813 1.00 35.75 138 TYR A O 1
ATOM 1114 N N . ILE A 1 139 ? -24.801 3.23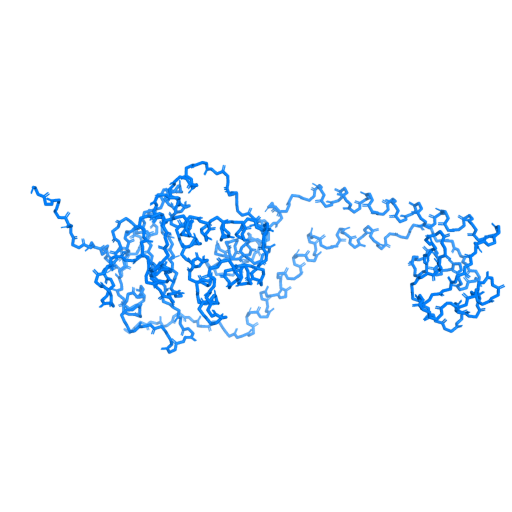9 -2.820 1.00 32.50 139 ILE A N 1
ATOM 1115 C CA . ILE A 1 139 ? -24.607 2.813 -1.421 1.00 32.50 139 ILE A CA 1
ATOM 1116 C C . ILE A 1 139 ? -23.630 3.686 -0.590 1.00 32.50 139 ILE A C 1
ATOM 1118 O O . ILE A 1 139 ? -22.537 4.007 -1.051 1.00 32.50 139 ILE A O 1
ATOM 1122 N N . PRO A 1 140 ? -23.961 4.015 0.688 1.00 32.94 140 PRO A N 1
ATOM 1123 C CA . PRO A 1 140 ? -23.166 4.851 1.616 1.00 32.94 140 PRO A CA 1
ATOM 1124 C C . PRO A 1 140 ? -21.707 4.422 1.878 1.00 32.94 140 PRO A C 1
ATOM 1126 O O . PRO A 1 140 ? -21.023 5.002 2.715 1.00 32.94 140 PRO A O 1
ATOM 1129 N N . THR A 1 141 ? -21.224 3.382 1.202 1.00 37.91 141 THR A N 1
ATOM 1130 C CA . THR A 1 141 ? -19.874 2.827 1.309 1.00 37.91 141 THR A CA 1
ATOM 1131 C C . THR A 1 141 ? -18.870 3.516 0.374 1.00 37.91 141 THR A C 1
ATOM 1133 O O . THR A 1 141 ? -17.670 3.380 0.598 1.00 37.91 141 THR A O 1
ATOM 1136 N N . ALA A 1 142 ? -19.315 4.312 -0.610 1.00 35.12 142 ALA A N 1
ATOM 1137 C CA . ALA A 1 142 ? -18.427 5.008 -1.554 1.00 35.12 142 ALA A CA 1
ATOM 1138 C C . ALA A 1 142 ? -17.469 6.019 -0.886 1.00 35.12 142 ALA A C 1
ATOM 1140 O O . ALA A 1 142 ? -16.342 6.200 -1.341 1.00 35.12 142 ALA A O 1
ATOM 1141 N N . ARG A 1 143 ? -17.830 6.579 0.278 1.00 33.88 143 ARG A N 1
ATOM 1142 C CA . ARG A 1 143 ? -16.921 7.436 1.068 1.00 33.88 143 ARG A CA 1
ATOM 1143 C C . ARG A 1 143 ? -15.700 6.696 1.631 1.00 33.88 143 ARG A C 1
ATOM 1145 O O . ARG A 1 143 ? -14.705 7.336 1.950 1.00 33.88 143 ARG A O 1
ATOM 1152 N N . ASN A 1 144 ? -15.754 5.365 1.716 1.00 41.12 144 ASN A N 1
ATOM 1153 C CA . ASN A 1 144 ? -14.619 4.530 2.118 1.00 41.12 144 ASN A CA 1
ATOM 1154 C C . ASN A 1 144 ? -13.750 4.115 0.921 1.00 41.12 144 ASN A C 1
ATOM 1156 O O . ASN A 1 144 ? -12.598 3.736 1.111 1.00 41.12 144 ASN A O 1
ATOM 1160 N N . ILE A 1 145 ? -14.260 4.246 -0.311 1.00 37.09 145 ILE A N 1
ATOM 1161 C CA . ILE A 1 145 ? -13.515 3.922 -1.532 1.00 37.09 145 ILE A CA 1
ATOM 1162 C C . ILE A 1 145 ? -12.402 4.945 -1.761 1.00 37.09 145 ILE A C 1
ATOM 1164 O O . ILE A 1 145 ? -11.318 4.540 -2.144 1.00 37.09 145 ILE A O 1
ATOM 1168 N N . SER A 1 146 ? -12.578 6.235 -1.449 1.00 36.72 146 SER A N 1
ATOM 1169 C CA . SER A 1 146 ? -11.468 7.200 -1.575 1.00 36.72 146 SER A CA 1
ATOM 1170 C C . SER A 1 146 ? -10.290 6.845 -0.663 1.00 36.72 146 SER A C 1
ATOM 1172 O O . SER A 1 146 ? -9.135 7.000 -1.050 1.00 36.72 146 SER A O 1
ATOM 1174 N N . THR A 1 147 ? -10.568 6.289 0.517 1.00 38.59 147 THR A N 1
ATOM 1175 C CA . THR A 1 147 ? -9.539 5.872 1.478 1.00 38.59 147 THR A CA 1
ATOM 1176 C C . THR A 1 147 ? -8.872 4.570 1.021 1.00 38.59 147 THR A C 1
ATOM 1178 O O . THR A 1 147 ? -7.647 4.500 0.966 1.00 38.59 147 THR A O 1
ATOM 1181 N N . ASP A 1 148 ? -9.655 3.589 0.562 1.00 39.84 148 ASP A N 1
ATOM 1182 C CA . ASP A 1 148 ? -9.150 2.291 0.090 1.00 39.84 148 ASP A CA 1
ATOM 1183 C C . ASP A 1 148 ? -8.471 2.369 -1.302 1.00 39.84 148 ASP A C 1
ATOM 1185 O O . ASP A 1 148 ? -7.526 1.632 -1.581 1.00 39.84 148 ASP A O 1
ATOM 1189 N N . VAL A 1 149 ? -8.886 3.296 -2.175 1.00 36.66 149 VAL A N 1
ATOM 1190 C CA . VAL A 1 149 ? -8.266 3.570 -3.491 1.00 36.66 149 VAL A CA 1
ATOM 1191 C C . VAL A 1 149 ? -6.957 4.336 -3.325 1.00 36.66 149 VAL A C 1
ATOM 1193 O O . VAL A 1 149 ? -5.995 4.049 -4.036 1.00 36.66 149 VAL A O 1
ATOM 1196 N N . SER A 1 150 ? -6.868 5.230 -2.338 1.00 38.22 150 SER A N 1
ATOM 1197 C CA . SER A 1 150 ? -5.598 5.856 -1.940 1.00 38.22 150 SER A CA 1
ATOM 1198 C C . SER A 1 150 ? -4.596 4.812 -1.431 1.00 38.22 150 SER A C 1
ATOM 1200 O O . SER A 1 150 ? -3.429 4.821 -1.830 1.00 38.22 150 SER A O 1
ATOM 1202 N N . GLU A 1 151 ? -5.069 3.863 -0.611 1.00 39.19 151 GLU A N 1
ATOM 1203 C CA . GLU A 1 151 ? -4.284 2.724 -0.114 1.00 39.19 151 GLU A CA 1
ATOM 1204 C C . GLU A 1 151 ? -3.914 1.720 -1.234 1.00 39.19 151 GLU A C 1
ATOM 1206 O O . GLU A 1 151 ? -2.856 1.087 -1.169 1.00 39.19 151 GLU A O 1
ATOM 1211 N N . GLY A 1 152 ? -4.736 1.600 -2.286 1.00 34.81 152 GLY A N 1
ATOM 1212 C CA . GLY A 1 152 ? -4.529 0.700 -3.429 1.00 34.81 152 GLY A CA 1
ATOM 1213 C C . GLY A 1 152 ? -3.662 1.253 -4.571 1.00 34.81 152 GLY A C 1
ATOM 1214 O O . GLY A 1 152 ? -2.955 0.481 -5.221 1.00 34.81 152 GLY A O 1
ATOM 1215 N N . LEU A 1 153 ? -3.670 2.571 -4.808 1.00 30.27 153 LEU A N 1
ATOM 1216 C CA . LEU A 1 153 ? -2.936 3.228 -5.905 1.00 30.27 153 LEU A CA 1
ATOM 1217 C C . LEU A 1 153 ? -1.542 3.744 -5.515 1.00 30.27 153 LEU A C 1
ATOM 1219 O O . LEU A 1 153 ? -0.841 4.308 -6.354 1.00 30.27 153 LEU A O 1
ATOM 1223 N N . GLY A 1 154 ? -1.100 3.539 -4.271 1.00 30.84 154 GLY A N 1
ATOM 1224 C CA . GLY A 1 154 ? 0.225 3.988 -3.831 1.00 30.84 154 GLY A CA 1
ATOM 1225 C C . GLY A 1 154 ? 0.360 5.512 -3.783 1.00 30.84 154 GLY A C 1
ATOM 1226 O O . GLY A 1 154 ? 1.467 6.035 -3.929 1.00 30.84 154 GLY A O 1
ATOM 1227 N N . ILE A 1 155 ? -0.748 6.227 -3.566 1.00 33.44 155 ILE A N 1
ATOM 1228 C CA . ILE A 1 155 ? -0.711 7.648 -3.231 1.00 33.44 155 ILE A CA 1
ATOM 1229 C C . ILE A 1 155 ? -0.224 7.734 -1.789 1.00 33.44 155 ILE A C 1
ATOM 1231 O O . ILE A 1 155 ? -0.970 7.517 -0.843 1.00 33.44 155 ILE A O 1
ATOM 1235 N N . VAL A 1 156 ? 1.071 7.998 -1.662 1.00 36.12 156 VAL A N 1
ATOM 1236 C CA . VAL A 1 156 ? 1.799 8.411 -0.460 1.00 36.12 156 VAL A CA 1
ATOM 1237 C C . VAL A 1 156 ? 0.955 9.459 0.299 1.00 36.12 156 VAL A C 1
ATOM 1239 O O . VAL A 1 156 ? 0.946 10.618 -0.118 1.00 36.12 156 VAL A O 1
ATOM 1242 N N . PRO A 1 157 ? 0.227 9.105 1.382 1.00 38.47 157 PRO A N 1
ATOM 1243 C CA . PRO A 1 157 ? -0.459 10.087 2.215 1.00 38.47 157 PRO A CA 1
ATOM 1244 C C . PRO A 1 157 ? 0.611 10.992 2.809 1.00 38.47 157 PRO A C 1
ATOM 1246 O O . PRO A 1 157 ? 1.651 10.490 3.218 1.00 38.47 157 PRO A O 1
ATOM 1249 N N . GLU A 1 158 ? 0.387 12.302 2.846 1.00 39.84 158 GLU A N 1
ATOM 1250 C CA . GLU A 1 158 ? 1.372 13.301 3.271 1.00 39.84 158 GLU A CA 1
ATOM 1251 C C . GLU A 1 158 ? 2.089 12.898 4.588 1.00 39.84 158 GLU A C 1
ATOM 1253 O O . GLU A 1 158 ? 1.593 13.101 5.698 1.00 39.84 158 GLU A O 1
ATOM 1258 N N . TYR A 1 159 ? 3.274 12.280 4.463 1.00 43.47 159 TYR A N 1
ATOM 1259 C CA . TYR A 1 159 ? 4.034 11.653 5.560 1.00 43.47 159 TYR A CA 1
ATOM 1260 C C . TYR A 1 159 ? 4.827 12.675 6.405 1.00 43.47 159 TYR A C 1
ATOM 1262 O O . TYR A 1 159 ? 5.676 12.300 7.212 1.00 43.47 159 TYR A O 1
ATOM 1270 N N . ASN A 1 160 ? 4.583 13.976 6.212 1.00 37.12 160 ASN A N 1
ATOM 1271 C CA . ASN A 1 160 ? 5.479 15.068 6.609 1.00 37.12 160 ASN A CA 1
ATOM 1272 C C . ASN A 1 160 ? 4.824 16.113 7.529 1.00 37.12 160 ASN A C 1
ATOM 1274 O O . ASN A 1 160 ? 5.106 17.299 7.410 1.00 37.12 160 ASN A O 1
ATOM 1278 N N . SER A 1 161 ? 3.990 15.714 8.492 1.00 43.75 161 SER A N 1
ATOM 1279 C CA . SER A 1 161 ? 3.816 16.589 9.664 1.00 43.75 161 SER A CA 1
ATOM 1280 C C . SER A 1 161 ? 4.708 16.095 10.794 1.00 43.75 161 SER A C 1
ATOM 1282 O O . SER A 1 161 ? 4.572 14.947 11.219 1.00 43.75 161 SER A O 1
ATOM 1284 N N . ASP A 1 162 ? 5.599 16.956 11.287 1.00 46.66 162 ASP A N 1
ATOM 1285 C CA . ASP A 1 162 ? 6.520 16.662 12.394 1.00 46.66 162 ASP A CA 1
ATOM 1286 C C . ASP A 1 162 ? 5.793 16.109 13.627 1.00 46.66 162 ASP A C 1
ATOM 1288 O O . ASP A 1 162 ? 6.331 15.282 14.354 1.00 46.66 162 ASP A O 1
ATOM 1292 N N . LEU A 1 163 ? 4.523 16.479 13.808 1.00 42.81 163 LEU A N 1
ATOM 1293 C CA . LEU A 1 163 ? 3.640 15.965 14.854 1.00 42.81 163 LEU A CA 1
ATOM 1294 C C . LEU A 1 163 ? 3.297 14.476 14.689 1.00 42.81 163 LEU A C 1
ATOM 1296 O O . LEU A 1 163 ? 3.281 13.744 15.677 1.00 42.81 163 LEU A O 1
ATOM 1300 N N . VAL A 1 164 ? 3.052 14.009 13.459 1.00 45.50 164 VAL A N 1
ATOM 1301 C CA . VAL A 1 164 ? 2.792 12.585 13.177 1.00 45.50 164 VAL A CA 1
ATOM 1302 C C . VAL A 1 164 ? 4.071 11.780 13.382 1.00 45.50 164 VAL A C 1
ATOM 1304 O O . VAL A 1 164 ? 4.027 10.748 14.041 1.00 45.50 164 VAL A O 1
ATOM 1307 N N . ARG A 1 165 ? 5.228 12.293 12.941 1.00 50.22 165 ARG A N 1
ATOM 1308 C CA . ARG A 1 165 ? 6.530 11.667 13.224 1.00 50.22 165 ARG A CA 1
ATOM 1309 C C . ARG A 1 165 ? 6.851 11.618 14.715 1.00 50.22 165 ARG A C 1
ATOM 1311 O O . ARG A 1 165 ? 7.283 10.581 15.195 1.00 50.22 165 ARG A O 1
ATOM 1318 N N . GLN A 1 166 ? 6.634 12.699 15.463 1.00 51.50 166 GLN A N 1
ATOM 1319 C CA . GLN A 1 166 ? 6.912 12.742 16.903 1.00 51.50 166 GLN A CA 1
ATOM 1320 C C . GLN A 1 166 ? 5.986 11.821 17.703 1.00 51.50 166 GLN A C 1
ATOM 1322 O O . GLN A 1 166 ? 6.456 11.144 18.616 1.00 51.50 166 GLN A O 1
ATOM 1327 N N . ARG A 1 167 ? 4.692 11.759 17.357 1.00 51.09 167 ARG A N 1
ATOM 1328 C CA . ARG A 1 167 ? 3.731 10.869 18.024 1.00 51.09 167 ARG A CA 1
ATOM 1329 C C . ARG A 1 167 ? 3.993 9.405 17.677 1.00 51.09 167 ARG A C 1
ATOM 1331 O O . ARG A 1 167 ? 4.126 8.610 18.599 1.00 51.09 167 ARG A O 1
ATOM 1338 N N . ILE A 1 168 ? 4.200 9.080 16.394 1.00 51.91 168 ILE A N 1
ATOM 1339 C CA . ILE A 1 168 ? 4.632 7.736 15.983 1.00 51.91 168 ILE A CA 1
ATOM 1340 C C . ILE A 1 168 ? 5.929 7.389 16.711 1.00 51.91 168 ILE A C 1
ATOM 1342 O O . ILE A 1 168 ? 5.976 6.366 17.367 1.00 51.91 168 ILE A O 1
ATOM 1346 N N . ASN A 1 169 ? 6.949 8.248 16.722 1.00 53.78 169 ASN A N 1
ATOM 1347 C CA . ASN A 1 169 ? 8.202 7.943 17.413 1.00 53.78 169 ASN A CA 1
ATOM 1348 C C . ASN A 1 169 ? 8.026 7.733 18.921 1.00 53.78 169 ASN A C 1
ATOM 1350 O O . ASN A 1 169 ? 8.694 6.863 19.461 1.00 53.78 169 ASN A O 1
ATOM 1354 N N . LYS A 1 170 ? 7.131 8.456 19.604 1.00 50.44 170 LYS A N 1
ATOM 1355 C CA . LYS A 1 170 ? 6.897 8.305 21.051 1.00 50.44 170 LYS A CA 1
ATOM 1356 C C . LYS A 1 170 ? 6.080 7.053 21.396 1.00 50.44 170 LYS A C 1
ATOM 1358 O O . LYS A 1 170 ? 6.459 6.304 22.299 1.00 50.44 170 LYS A O 1
ATOM 1363 N N . ASP A 1 171 ? 4.999 6.797 20.669 1.00 50.16 171 ASP A N 1
ATOM 1364 C CA . ASP A 1 171 ? 4.082 5.683 20.945 1.00 50.16 171 ASP A CA 1
ATOM 1365 C C . ASP A 1 171 ? 4.641 4.362 20.391 1.00 50.16 171 ASP A C 1
ATOM 1367 O O . ASP A 1 171 ? 4.575 3.317 21.038 1.00 50.16 171 ASP A O 1
ATOM 1371 N N . PHE A 1 172 ? 5.339 4.420 19.253 1.00 51.47 172 PHE A N 1
ATOM 1372 C CA . PHE A 1 172 ? 6.122 3.306 18.730 1.00 51.47 172 PHE A CA 1
ATOM 1373 C C . PHE A 1 172 ? 7.304 3.021 19.663 1.00 51.47 172 PHE A C 1
ATOM 1375 O O . PHE A 1 172 ? 7.432 1.879 20.085 1.00 51.47 172 PHE A O 1
ATOM 1382 N N . ALA A 1 173 ? 8.105 4.017 20.091 1.00 47.59 173 ALA A N 1
ATOM 1383 C CA . ALA A 1 173 ? 9.234 3.814 21.022 1.00 47.59 173 ALA A CA 1
ATOM 1384 C C . ALA A 1 173 ? 8.845 3.064 22.302 1.00 47.59 173 ALA A C 1
ATOM 1386 O O . ALA A 1 173 ? 9.563 2.154 22.715 1.00 47.59 173 ALA A O 1
ATOM 1387 N N . THR A 1 174 ? 7.710 3.426 22.898 1.00 49.78 174 THR A N 1
ATOM 1388 C CA . THR A 1 174 ? 7.279 2.940 24.217 1.00 49.78 174 THR A CA 1
ATOM 1389 C C . THR A 1 174 ? 6.650 1.547 24.195 1.00 49.78 174 THR A C 1
ATOM 1391 O O . THR A 1 174 ? 6.704 0.840 25.204 1.00 49.78 174 THR A O 1
ATOM 1394 N N . ARG A 1 175 ? 6.117 1.091 23.054 1.00 56.50 175 ARG A N 1
ATOM 1395 C CA . ARG A 1 175 ? 5.620 -0.283 22.905 1.00 56.50 175 ARG A CA 1
ATOM 1396 C C . ARG A 1 175 ? 6.780 -1.244 22.636 1.00 56.50 175 ARG A C 1
ATOM 1398 O O . ARG A 1 175 ? 7.225 -1.414 21.500 1.00 56.50 175 ARG A O 1
ATOM 1405 N N . ILE A 1 176 ? 7.266 -1.904 23.685 1.00 50.66 176 ILE A N 1
ATOM 1406 C CA . ILE A 1 176 ? 8.148 -3.072 23.554 1.00 50.66 176 ILE A CA 1
ATOM 1407 C C . ILE A 1 176 ? 7.257 -4.297 23.304 1.00 50.66 176 ILE A C 1
ATOM 1409 O O . ILE A 1 176 ? 6.779 -4.941 24.237 1.00 50.66 176 ILE A O 1
ATOM 1413 N N . ASP A 1 177 ? 6.991 -4.595 22.031 1.00 59.38 177 ASP A N 1
ATOM 1414 C CA . ASP A 1 177 ? 6.189 -5.754 21.621 1.00 59.38 177 ASP A CA 1
ATOM 1415 C C . ASP A 1 177 ? 7.006 -7.064 21.732 1.00 59.38 177 ASP A C 1
ATOM 1417 O O . ASP A 1 177 ? 8.230 -7.120 21.561 1.00 59.38 177 ASP A O 1
ATOM 1421 N N . ARG A 1 178 ? 6.303 -8.176 21.970 1.00 59.22 178 ARG A N 1
ATOM 1422 C CA . ARG A 1 178 ? 6.804 -9.558 21.891 1.00 59.22 178 ARG A CA 1
ATOM 1423 C C . ARG A 1 178 ? 7.497 -9.845 20.542 1.00 59.22 178 ARG A C 1
ATOM 1425 O O . ARG A 1 178 ? 8.322 -10.766 20.455 1.00 59.22 178 ARG A O 1
ATOM 1432 N N . SER A 1 179 ? 7.183 -9.077 19.492 1.00 61.34 179 SER A N 1
ATOM 1433 C CA . SER A 1 179 ? 7.805 -9.140 18.160 1.00 61.34 179 SER A CA 1
ATOM 1434 C C . SER A 1 179 ? 9.319 -8.925 18.167 1.00 61.34 179 SER A C 1
ATOM 1436 O O . SER A 1 179 ? 10.015 -9.606 17.415 1.00 61.34 179 SER A O 1
ATOM 1438 N N . ILE A 1 180 ? 9.831 -8.075 19.056 1.00 68.69 180 ILE A N 1
ATOM 1439 C CA . ILE A 1 180 ? 11.238 -7.646 19.120 1.00 68.69 180 ILE A CA 1
ATOM 1440 C C . ILE A 1 180 ? 11.897 -8.004 20.456 1.00 68.69 180 ILE A C 1
ATOM 1442 O O . ILE A 1 180 ? 12.939 -7.461 20.814 1.00 68.69 180 ILE A O 1
ATOM 1446 N N . LYS A 1 181 ? 11.314 -8.959 21.195 1.00 66.62 181 LYS A N 1
ATOM 1447 C CA . LYS A 1 181 ? 11.899 -9.500 22.429 1.00 66.62 181 LYS A CA 1
ATOM 1448 C C . LYS A 1 181 ? 13.376 -9.860 22.182 1.00 66.62 181 LYS A C 1
ATOM 1450 O O . LYS A 1 181 ? 13.650 -10.691 21.313 1.00 66.62 181 LYS A O 1
ATOM 1455 N N . ASN A 1 182 ? 14.277 -9.240 22.952 1.00 71.50 182 ASN A N 1
ATOM 1456 C CA . ASN A 1 182 ? 15.749 -9.337 22.893 1.00 71.50 182 ASN A CA 1
ATOM 1457 C C . ASN A 1 182 ? 16.477 -8.429 21.881 1.00 71.50 182 ASN A C 1
ATOM 1459 O O . ASN A 1 182 ? 17.666 -8.634 21.650 1.00 71.50 182 ASN A O 1
ATOM 1463 N N . PHE A 1 183 ? 15.815 -7.437 21.286 1.00 77.25 183 PHE A N 1
ATOM 1464 C CA . PHE A 1 183 ? 16.511 -6.384 20.540 1.00 77.25 183 PHE A CA 1
ATOM 1465 C C . PHE A 1 183 ? 17.028 -5.326 21.520 1.00 77.25 183 PHE A C 1
ATOM 1467 O O . PHE A 1 183 ? 16.328 -4.958 22.463 1.00 77.25 183 PHE A O 1
ATOM 1474 N N . SER A 1 184 ? 18.242 -4.816 21.300 1.00 81.88 184 SER A N 1
ATOM 1475 C CA . SER A 1 184 ? 18.704 -3.613 21.999 1.00 81.88 184 SER A CA 1
ATOM 1476 C C . SER A 1 184 ? 17.884 -2.391 21.571 1.00 81.88 184 SER A C 1
ATOM 1478 O O . SER A 1 184 ? 17.215 -2.402 20.532 1.00 81.88 184 SER A O 1
ATOM 1480 N N . GLU A 1 185 ? 17.945 -1.306 22.341 1.00 77.69 185 GLU A N 1
ATOM 1481 C CA . GLU A 1 185 ? 17.290 -0.043 21.978 1.00 77.69 185 GLU A CA 1
ATOM 1482 C C . GLU A 1 185 ? 17.756 0.453 20.599 1.00 77.69 185 GLU A C 1
ATOM 1484 O O . GLU A 1 185 ? 16.941 0.767 19.735 1.00 77.69 185 GLU A O 1
ATOM 1489 N N . ASN A 1 186 ? 19.063 0.383 20.331 1.00 79.75 186 ASN A N 1
ATOM 1490 C CA . ASN A 1 186 ? 19.636 0.738 19.031 1.00 79.75 186 ASN A CA 1
ATOM 1491 C C . ASN A 1 186 ? 19.114 -0.152 17.895 1.00 79.75 186 ASN A C 1
ATOM 1493 O O . ASN A 1 186 ? 18.807 0.345 16.811 1.00 79.75 186 ASN A O 1
ATOM 1497 N N . GLN A 1 187 ? 18.988 -1.463 18.131 1.00 82.50 187 GLN A N 1
ATOM 1498 C CA . GLN A 1 187 ? 18.431 -2.390 17.142 1.00 82.50 187 GLN A CA 1
ATOM 1499 C C . GLN A 1 187 ? 16.949 -2.114 16.882 1.00 82.50 187 GLN A C 1
ATOM 1501 O O . GLN A 1 187 ? 16.507 -2.144 15.735 1.00 82.50 187 GLN A O 1
ATOM 1506 N N . THR A 1 188 ? 16.197 -1.796 17.933 1.00 81.06 188 THR A N 1
ATOM 1507 C CA . THR A 1 188 ? 14.786 -1.419 17.844 1.00 81.06 188 THR A CA 1
ATOM 1508 C C . THR A 1 188 ? 14.630 -0.143 17.023 1.00 81.06 188 THR A C 1
ATOM 1510 O O . THR A 1 188 ? 13.923 -0.142 16.021 1.00 81.06 188 THR A O 1
ATOM 1513 N N . THR A 1 189 ? 15.363 0.919 17.353 1.00 81.88 189 THR A N 1
ATOM 1514 C CA . THR A 1 189 ? 15.356 2.175 16.589 1.00 81.88 189 THR A CA 1
ATOM 1515 C C . THR A 1 189 ? 15.750 1.953 15.129 1.00 81.88 189 THR A C 1
ATOM 1517 O O . THR A 1 189 ? 15.093 2.454 14.215 1.00 81.88 189 THR A O 1
ATOM 1520 N N . ARG A 1 190 ? 16.780 1.135 14.872 1.00 85.38 190 ARG A N 1
ATOM 1521 C CA . ARG A 1 190 ? 17.196 0.787 13.508 1.00 85.38 190 ARG A CA 1
ATOM 1522 C C . ARG A 1 190 ? 16.084 0.088 12.728 1.00 85.38 190 ARG A C 1
ATOM 1524 O O . ARG A 1 190 ? 15.809 0.479 11.596 1.00 85.38 190 ARG A O 1
ATOM 1531 N N . LEU A 1 191 ? 15.442 -0.913 13.322 1.00 84.62 191 LEU A N 1
ATOM 1532 C CA . LEU A 1 191 ? 14.333 -1.647 12.717 1.00 84.62 191 LEU A CA 1
ATOM 1533 C C . LEU A 1 191 ? 13.171 -0.714 12.355 1.00 84.62 191 LEU A C 1
ATOM 1535 O O . LEU A 1 191 ? 12.638 -0.782 11.250 1.00 84.62 191 LEU A O 1
ATOM 1539 N N . ARG A 1 192 ? 12.823 0.196 13.263 1.00 82.81 192 ARG A N 1
ATOM 1540 C CA . ARG A 1 192 ? 11.742 1.170 13.089 1.00 82.81 192 ARG A CA 1
ATOM 1541 C C . ARG A 1 192 ? 12.020 2.152 11.953 1.00 82.81 192 ARG A C 1
ATOM 1543 O O . ARG A 1 192 ? 11.154 2.360 11.108 1.00 82.81 192 ARG A O 1
ATOM 1550 N N . ASN A 1 193 ? 13.262 2.619 11.836 1.00 82.56 193 ASN A N 1
ATOM 1551 C CA . ASN A 1 193 ? 13.708 3.432 10.701 1.00 82.56 193 ASN A CA 1
ATOM 1552 C C . ASN A 1 193 ? 13.620 2.677 9.362 1.00 82.56 193 ASN A C 1
ATOM 1554 O O . ASN A 1 193 ? 13.312 3.270 8.330 1.00 82.56 193 ASN A O 1
ATOM 1558 N N . LEU A 1 194 ? 13.903 1.369 9.343 1.00 81.81 194 LEU A N 1
ATOM 1559 C CA . LEU A 1 194 ? 13.754 0.554 8.130 1.00 81.81 194 LEU A CA 1
ATOM 1560 C C . LEU A 1 194 ? 12.282 0.410 7.720 1.00 81.81 194 LEU A C 1
ATOM 1562 O O . LEU A 1 194 ? 11.971 0.439 6.530 1.00 81.81 194 LEU A O 1
ATOM 1566 N N . VAL A 1 195 ? 11.381 0.279 8.694 1.00 79.44 195 VAL A N 1
ATOM 1567 C CA . VAL A 1 195 ? 9.932 0.202 8.460 1.00 79.44 195 VAL A CA 1
ATOM 1568 C C . VAL A 1 195 ? 9.387 1.536 7.952 1.00 79.44 195 VAL A C 1
ATOM 1570 O O . VAL A 1 195 ? 8.662 1.536 6.962 1.00 79.44 195 VAL A O 1
ATOM 1573 N N . GLU A 1 196 ? 9.798 2.666 8.533 1.00 72.69 196 GLU A N 1
ATOM 1574 C CA . GLU A 1 196 ? 9.425 4.002 8.041 1.00 72.69 196 GLU A CA 1
ATOM 1575 C C . GLU A 1 196 ? 9.909 4.227 6.598 1.00 72.69 196 GLU A C 1
ATOM 1577 O O . GLU A 1 196 ? 9.154 4.685 5.739 1.00 72.69 196 GLU A O 1
ATOM 1582 N N . LYS A 1 197 ? 11.151 3.838 6.280 1.00 72.31 197 LYS A N 1
ATOM 1583 C CA . LYS A 1 197 ? 11.672 3.892 4.902 1.00 72.31 197 LYS A CA 1
ATOM 1584 C C . LYS A 1 197 ? 10.860 3.037 3.935 1.00 72.31 197 LYS A C 1
ATOM 1586 O O . LYS A 1 197 ? 10.696 3.417 2.780 1.00 72.31 197 LYS A O 1
ATOM 1591 N N . MET A 1 198 ? 10.365 1.887 4.387 1.00 74.19 198 MET A N 1
ATOM 1592 C CA . MET A 1 198 ? 9.498 1.032 3.577 1.00 74.19 198 MET A CA 1
ATOM 1593 C C . MET A 1 198 ? 8.132 1.682 3.356 1.00 74.19 198 MET A C 1
ATOM 1595 O O . MET A 1 198 ? 7.660 1.726 2.224 1.00 74.19 198 MET A O 1
ATOM 1599 N N . ALA A 1 199 ? 7.543 2.259 4.402 1.00 63.91 199 ALA A N 1
ATOM 1600 C CA . ALA A 1 199 ? 6.259 2.943 4.309 1.00 63.91 199 ALA A CA 1
ATOM 1601 C C . ALA A 1 199 ? 6.312 4.190 3.409 1.00 63.91 199 ALA A C 1
ATOM 1603 O O . ALA A 1 199 ? 5.376 4.435 2.660 1.00 63.91 199 ALA A O 1
ATOM 1604 N N . THR A 1 200 ? 7.423 4.930 3.417 1.00 63.97 200 THR A N 1
ATOM 1605 C CA . THR A 1 200 ? 7.641 6.105 2.550 1.00 63.97 200 THR A CA 1
ATOM 1606 C C . THR A 1 200 ? 8.100 5.747 1.128 1.00 63.97 200 THR A C 1
ATOM 1608 O O . THR A 1 200 ? 8.436 6.632 0.345 1.00 63.97 200 THR A O 1
ATOM 1611 N N . GLY A 1 201 ? 8.140 4.456 0.772 1.00 59.59 201 GLY A N 1
ATOM 1612 C CA . GLY A 1 201 ? 8.483 3.979 -0.574 1.00 59.59 201 GLY A CA 1
ATOM 1613 C C . GLY A 1 201 ? 9.982 3.925 -0.890 1.00 59.59 201 GLY A C 1
ATOM 1614 O O . GLY A 1 201 ? 10.365 3.516 -1.984 1.00 59.59 201 GLY A O 1
ATOM 1615 N N . SER A 1 202 ? 10.851 4.266 0.065 1.00 51.31 202 SER A N 1
ATOM 1616 C CA . SER A 1 202 ? 12.314 4.200 -0.086 1.00 51.31 202 SER A CA 1
ATOM 1617 C C . SER A 1 202 ? 12.885 2.777 0.055 1.00 51.31 202 SER A C 1
ATOM 1619 O O . SER A 1 202 ? 14.080 2.568 -0.161 1.00 51.31 202 SER A O 1
ATOM 1621 N N . LEU A 1 203 ? 12.067 1.787 0.441 1.00 56.84 203 LEU A N 1
ATOM 1622 C CA . LEU A 1 203 ? 12.466 0.386 0.625 1.00 56.84 203 LEU A CA 1
ATOM 1623 C C . LEU A 1 203 ? 11.319 -0.574 0.245 1.00 56.84 203 LEU A C 1
ATOM 1625 O O . LEU A 1 203 ? 10.186 -0.386 0.663 1.00 56.84 203 LEU A O 1
ATOM 1629 N N . ASP A 1 204 ? 11.596 -1.649 -0.504 1.00 67.19 204 ASP A N 1
ATOM 1630 C CA . ASP A 1 204 ? 10.587 -2.689 -0.808 1.00 67.19 204 ASP A CA 1
ATOM 1631 C C . ASP A 1 204 ? 10.428 -3.684 0.361 1.00 67.19 204 ASP A C 1
ATOM 1633 O O . ASP A 1 204 ? 11.385 -4.024 1.057 1.00 67.19 204 ASP A O 1
ATOM 1637 N N . ARG A 1 205 ? 9.232 -4.266 0.517 1.00 67.12 205 ARG A N 1
ATOM 1638 C CA . ARG A 1 205 ? 8.897 -5.306 1.507 1.00 67.12 205 ARG A CA 1
ATOM 1639 C C . ARG A 1 205 ? 9.788 -6.548 1.416 1.00 67.12 205 ARG A C 1
ATOM 1641 O O . ARG A 1 205 ? 9.952 -7.264 2.408 1.00 67.12 205 ARG A O 1
ATOM 1648 N N . ARG A 1 206 ? 10.314 -6.901 0.235 1.00 69.81 206 ARG A N 1
ATOM 1649 C CA . ARG A 1 206 ? 11.310 -7.989 0.114 1.00 69.81 206 ARG A CA 1
ATOM 1650 C C . ARG A 1 206 ? 12.649 -7.577 0.711 1.00 69.81 206 ARG A C 1
ATOM 1652 O O . ARG A 1 206 ? 13.186 -8.340 1.509 1.00 69.81 206 ARG A O 1
ATOM 1659 N N . HIS A 1 207 ? 13.117 -6.375 0.389 1.00 76.06 207 HIS A N 1
ATOM 1660 C CA . HIS A 1 207 ? 14.360 -5.834 0.927 1.00 76.06 207 HIS A CA 1
ATOM 1661 C C . HIS A 1 207 ? 14.279 -5.644 2.442 1.00 76.06 207 HIS A C 1
ATOM 1663 O O . HIS A 1 207 ? 15.166 -6.125 3.126 1.00 76.06 207 HIS A O 1
ATOM 1669 N N . LEU A 1 208 ? 13.177 -5.113 2.988 1.00 79.81 208 LEU A N 1
ATOM 1670 C CA . LEU A 1 208 ? 12.976 -5.005 4.440 1.00 79.81 208 LEU A CA 1
ATOM 1671 C C . LEU A 1 208 ? 13.181 -6.348 5.158 1.00 79.81 208 LEU A C 1
ATOM 1673 O O . LEU A 1 208 ? 13.883 -6.418 6.160 1.00 79.81 208 LEU A O 1
ATOM 1677 N N . ARG A 1 209 ? 12.604 -7.438 4.635 1.00 83.12 209 ARG A N 1
ATOM 1678 C CA . ARG A 1 209 ? 12.767 -8.780 5.222 1.00 83.12 209 ARG A CA 1
ATOM 1679 C C . ARG A 1 209 ? 14.211 -9.268 5.166 1.00 83.12 209 ARG A C 1
ATOM 1681 O O . ARG A 1 209 ? 14.669 -9.852 6.141 1.00 83.12 209 ARG A O 1
ATOM 1688 N N . GLN A 1 210 ? 14.886 -9.044 4.041 1.00 84.94 210 GLN A N 1
ATOM 1689 C CA . GLN A 1 210 ? 16.282 -9.432 3.857 1.00 84.94 210 GLN A CA 1
ATOM 1690 C C . GLN A 1 210 ? 17.194 -8.631 4.795 1.00 84.94 210 GLN A C 1
ATOM 1692 O O . GLN A 1 210 ? 17.958 -9.218 5.546 1.00 84.94 210 GLN A O 1
ATOM 1697 N N . THR A 1 211 ? 17.014 -7.311 4.859 1.00 87.62 211 THR A N 1
ATOM 1698 C CA . THR A 1 211 ? 17.745 -6.430 5.774 1.00 87.62 211 THR A CA 1
ATOM 1699 C C . THR A 1 211 ? 17.524 -6.820 7.232 1.00 87.62 211 THR A C 1
ATOM 1701 O O . THR A 1 211 ? 18.482 -6.871 7.989 1.00 87.62 211 THR A O 1
ATOM 1704 N N . ILE A 1 212 ? 16.294 -7.161 7.636 1.00 88.00 212 ILE A N 1
ATOM 1705 C CA . ILE A 1 212 ? 16.030 -7.622 9.007 1.00 88.00 212 ILE A CA 1
ATOM 1706 C C . ILE A 1 212 ? 16.754 -8.940 9.300 1.00 88.00 212 ILE A C 1
ATOM 1708 O O . ILE A 1 212 ? 17.293 -9.119 10.389 1.00 88.00 212 ILE A O 1
ATOM 1712 N N . GLN A 1 213 ? 16.747 -9.875 8.349 1.00 89.69 213 GLN A N 1
ATOM 1713 C CA . GLN A 1 213 ? 17.450 -11.146 8.495 1.00 89.69 213 GLN A CA 1
ATOM 1714 C C . GLN A 1 213 ? 18.960 -10.927 8.664 1.00 89.69 213 GLN A C 1
ATOM 1716 O O . GLN A 1 213 ? 19.542 -11.469 9.602 1.00 89.69 213 GLN A O 1
ATOM 1721 N N . ASP A 1 214 ? 19.556 -10.118 7.789 1.00 90.75 214 ASP A N 1
ATOM 1722 C CA . ASP A 1 214 ? 21.004 -9.934 7.706 1.00 90.75 214 ASP A CA 1
ATOM 1723 C C . ASP A 1 214 ? 21.540 -9.028 8.828 1.00 90.75 214 ASP A C 1
ATOM 1725 O O . ASP A 1 214 ? 22.514 -9.384 9.485 1.00 90.75 214 ASP A O 1
ATOM 1729 N N . GLU A 1 215 ? 20.892 -7.886 9.105 1.00 90.44 215 GLU A N 1
ATOM 1730 C CA . GLU A 1 215 ? 21.356 -6.921 10.119 1.00 90.44 215 GLU A CA 1
ATOM 1731 C C . GLU A 1 215 ? 21.139 -7.417 11.557 1.00 90.44 215 GLU A C 1
ATOM 1733 O O . GLU A 1 215 ? 21.950 -7.127 12.436 1.00 90.44 215 GLU A O 1
ATOM 1738 N N . PHE A 1 216 ? 20.057 -8.161 11.821 1.00 87.38 216 PHE A N 1
ATOM 1739 C CA . PHE A 1 216 ? 19.723 -8.620 13.178 1.00 87.38 216 PHE A CA 1
ATOM 1740 C C . PHE A 1 216 ? 20.050 -10.095 13.429 1.00 87.38 216 PHE A C 1
ATOM 1742 O O . PHE A 1 216 ? 19.758 -10.598 14.514 1.00 87.38 216 PHE A O 1
ATOM 1749 N N . ASN A 1 217 ? 20.643 -10.792 12.453 1.00 88.75 217 ASN A N 1
ATOM 1750 C CA . ASN A 1 217 ? 21.015 -12.207 12.536 1.00 88.75 217 ASN A CA 1
ATOM 1751 C C . ASN A 1 217 ? 19.872 -13.107 13.053 1.00 88.75 217 ASN A C 1
ATOM 1753 O O . ASN A 1 217 ? 20.042 -13.947 13.940 1.00 88.75 217 ASN A O 1
ATOM 1757 N N . VAL A 1 218 ? 18.665 -12.900 12.522 1.00 87.00 218 VAL A N 1
ATOM 1758 C CA . VAL A 1 218 ? 17.475 -13.685 12.877 1.00 87.00 218 VAL A CA 1
ATOM 1759 C C . VAL A 1 218 ? 17.122 -14.664 11.762 1.00 87.00 218 VAL A C 1
ATOM 1761 O O . VAL A 1 218 ? 17.405 -14.431 10.591 1.00 87.00 218 VAL A O 1
ATOM 1764 N N . SER A 1 219 ? 16.437 -15.762 12.089 1.00 88.75 219 SER A N 1
ATOM 1765 C CA . SER A 1 219 ? 15.986 -16.708 11.061 1.00 88.75 219 SER A CA 1
ATOM 1766 C C . SER A 1 219 ? 15.048 -16.043 10.044 1.00 88.75 219 SER A C 1
ATOM 1768 O O . SER A 1 219 ? 14.285 -15.137 10.381 1.00 88.75 219 SER A O 1
ATOM 1770 N N . LYS A 1 220 ? 15.012 -16.550 8.805 1.00 84.44 220 LYS A N 1
ATOM 1771 C CA . LYS A 1 220 ? 14.102 -16.070 7.744 1.00 84.44 220 LYS A CA 1
ATOM 1772 C C . LYS A 1 220 ? 12.637 -15.994 8.198 1.00 84.44 220 LYS A C 1
ATOM 1774 O O . LYS A 1 220 ? 11.910 -15.057 7.860 1.00 84.44 220 LYS A O 1
ATOM 1779 N N . THR A 1 221 ? 12.192 -16.975 8.984 1.00 80.12 221 THR A N 1
ATOM 1780 C CA . THR A 1 221 ? 10.834 -17.015 9.548 1.00 80.12 221 THR A CA 1
ATOM 1781 C C . THR A 1 221 ? 10.618 -15.892 10.561 1.00 80.12 221 THR A C 1
ATOM 1783 O O . THR A 1 221 ? 9.588 -15.216 10.510 1.00 80.12 221 THR A O 1
ATOM 1786 N N . ARG A 1 222 ? 11.600 -15.643 11.437 1.00 83.81 222 ARG A N 1
ATOM 1787 C CA . ARG A 1 222 ? 11.558 -14.547 12.411 1.00 83.81 222 ARG A CA 1
ATOM 1788 C C . ARG A 1 222 ? 11.617 -13.186 11.719 1.00 83.81 222 ARG A C 1
ATOM 1790 O O . ARG A 1 222 ? 10.794 -12.340 12.044 1.00 83.81 222 ARG A O 1
ATOM 1797 N N . ALA A 1 223 ? 12.471 -13.005 10.713 1.00 85.44 223 ALA A N 1
ATOM 1798 C CA . ALA A 1 223 ? 12.536 -11.780 9.916 1.00 85.44 223 ALA A CA 1
ATOM 1799 C C . ALA A 1 223 ? 11.201 -11.467 9.225 1.00 85.44 223 ALA A C 1
ATOM 1801 O O . ALA A 1 223 ? 10.710 -10.343 9.281 1.00 85.44 223 ALA A O 1
ATOM 1802 N N . LYS A 1 224 ? 10.559 -12.477 8.620 1.00 81.06 224 LYS A N 1
ATOM 1803 C CA . LYS A 1 224 ? 9.231 -12.328 8.004 1.00 81.06 224 LYS A CA 1
ATOM 1804 C C . L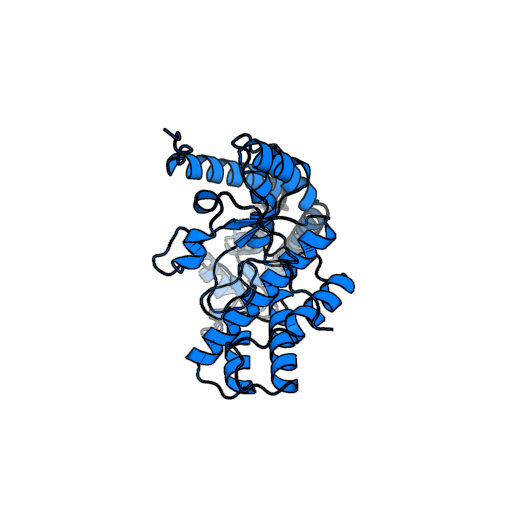YS A 1 224 ? 8.164 -11.931 9.026 1.00 81.06 224 LYS A C 1
ATOM 1806 O O . LYS A 1 224 ? 7.302 -11.115 8.702 1.00 81.06 224 LYS A O 1
ATOM 1811 N N . PHE A 1 225 ? 8.201 -12.525 10.218 1.00 79.88 225 PHE A N 1
ATOM 1812 C CA . PHE A 1 225 ? 7.290 -12.181 11.305 1.00 79.88 225 PHE A CA 1
ATOM 1813 C C . PHE A 1 225 ? 7.507 -10.738 11.767 1.00 79.88 225 PHE A C 1
ATOM 1815 O O . PHE A 1 225 ? 6.560 -9.963 11.720 1.00 79.88 225 PHE A O 1
ATOM 1822 N N . ILE A 1 226 ? 8.743 -10.361 12.104 1.00 82.44 226 ILE A N 1
ATOM 1823 C CA . ILE A 1 226 ? 9.105 -9.005 12.540 1.00 82.44 226 ILE A CA 1
ATOM 1824 C C . ILE A 1 226 ? 8.689 -7.971 11.492 1.00 82.44 226 ILE A C 1
ATOM 1826 O O . ILE A 1 226 ? 7.959 -7.043 11.816 1.00 82.44 226 ILE A O 1
ATOM 1830 N N . ALA A 1 227 ? 9.063 -8.172 10.223 1.00 82.75 227 ALA A N 1
ATOM 1831 C CA . ALA A 1 227 ? 8.724 -7.244 9.146 1.00 82.75 227 ALA A CA 1
ATOM 1832 C C . ALA A 1 227 ? 7.213 -6.998 9.059 1.00 82.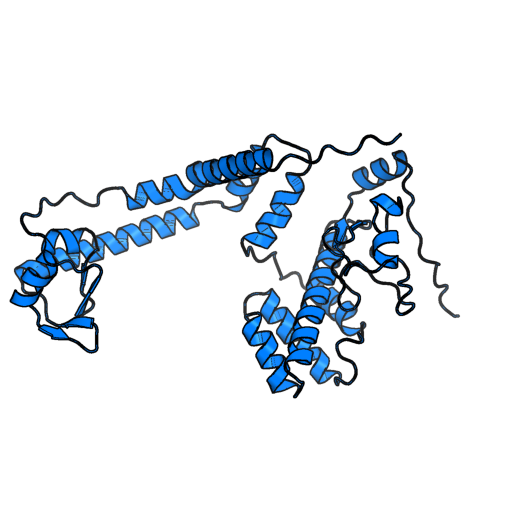75 227 ALA A C 1
ATOM 1834 O O . ALA A 1 227 ? 6.773 -5.858 8.977 1.00 82.75 227 ALA A O 1
ATOM 1835 N N . ARG A 1 228 ? 6.408 -8.068 9.100 1.00 76.50 228 ARG A N 1
ATOM 1836 C CA . ARG A 1 228 ? 4.945 -7.968 9.077 1.00 76.50 228 ARG A CA 1
ATOM 1837 C C . ARG A 1 228 ? 4.415 -7.249 10.316 1.00 76.50 228 ARG A C 1
ATOM 1839 O O . ARG A 1 228 ? 3.509 -6.435 10.188 1.00 76.50 228 ARG A O 1
ATOM 1846 N N . GLN A 1 229 ? 4.945 -7.585 11.488 1.00 77.50 229 GLN A N 1
ATOM 1847 C CA . GLN A 1 229 ? 4.473 -7.036 12.750 1.00 77.50 229 GLN A CA 1
ATOM 1848 C C . GLN A 1 229 ? 4.732 -5.548 12.874 1.00 77.50 229 GLN A C 1
ATOM 1850 O O . GLN A 1 229 ? 3.783 -4.798 13.071 1.00 77.50 229 GLN A O 1
ATOM 1855 N N . GLU A 1 230 ? 5.975 -5.127 12.677 1.00 78.88 230 GLU A N 1
ATOM 1856 C CA . GLU A 1 230 ? 6.332 -3.716 12.784 1.00 78.88 230 GLU A CA 1
ATOM 1857 C C . GLU A 1 230 ? 5.658 -2.880 11.696 1.00 78.88 230 GLU A C 1
ATOM 1859 O O . GLU A 1 230 ? 5.255 -1.754 11.953 1.00 78.88 230 GLU A O 1
ATOM 1864 N N . THR A 1 231 ? 5.460 -3.445 10.500 1.00 78.88 231 THR A N 1
ATOM 1865 C CA . THR A 1 231 ? 4.696 -2.775 9.437 1.00 78.88 231 THR A CA 1
ATOM 1866 C C . THR A 1 231 ? 3.239 -2.551 9.845 1.00 78.88 231 THR A C 1
ATOM 1868 O O . THR A 1 231 ? 2.718 -1.452 9.685 1.00 78.88 231 THR A O 1
ATOM 1871 N N . ASN A 1 232 ? 2.570 -3.580 10.377 1.00 75.50 232 ASN A N 1
ATOM 1872 C CA . ASN A 1 232 ? 1.186 -3.456 10.836 1.00 75.50 232 ASN A CA 1
ATOM 1873 C C . ASN A 1 232 ? 1.066 -2.448 11.984 1.00 75.50 232 ASN A C 1
ATOM 1875 O O . ASN A 1 232 ? 0.148 -1.631 11.972 1.00 75.50 232 ASN A O 1
ATOM 1879 N N . LEU A 1 233 ? 1.997 -2.494 12.941 1.00 76.94 233 LEU A N 1
ATOM 1880 C CA . LEU A 1 233 ? 2.03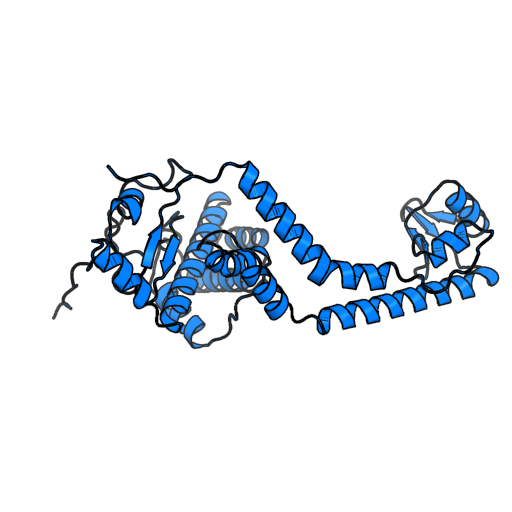6 -1.562 14.061 1.00 76.94 233 LEU A CA 1
ATOM 1881 C C . LEU A 1 233 ? 2.222 -0.124 13.561 1.00 76.94 233 LEU A C 1
ATOM 1883 O O . LEU A 1 233 ? 1.416 0.734 13.903 1.00 76.94 233 LEU A O 1
ATOM 1887 N N . PHE A 1 234 ? 3.194 0.115 12.675 1.00 77.62 234 PHE A N 1
ATOM 1888 C CA . PHE A 1 234 ? 3.447 1.429 12.077 1.00 77.62 234 PHE A CA 1
ATOM 1889 C C . PHE A 1 234 ? 2.197 2.016 11.407 1.00 77.62 234 PHE A C 1
ATOM 1891 O O . PHE A 1 234 ? 1.811 3.144 11.703 1.00 77.62 234 PHE A O 1
ATOM 1898 N N . PHE A 1 235 ? 1.526 1.249 10.540 1.00 74.50 235 PHE A N 1
ATOM 1899 C CA . PHE A 1 235 ? 0.332 1.742 9.847 1.00 74.50 235 PHE A CA 1
ATOM 1900 C C . PHE A 1 235 ? -0.876 1.919 10.773 1.00 74.50 235 PHE A C 1
ATOM 1902 O O . PHE A 1 235 ? -1.693 2.804 10.527 1.00 74.50 235 PHE A O 1
ATOM 1909 N N . SER A 1 236 ? -0.993 1.116 11.835 1.00 75.81 236 SER A N 1
ATOM 1910 C CA . SER A 1 236 ? -2.066 1.272 12.827 1.00 75.81 236 SER A CA 1
ATOM 1911 C C . SER A 1 236 ? -1.878 2.561 13.628 1.00 75.81 236 SER A C 1
ATOM 1913 O O . SER A 1 236 ? -2.787 3.382 13.684 1.00 75.81 236 SER A O 1
ATOM 1915 N N . GLU A 1 237 ? -0.666 2.797 14.138 1.00 76.50 237 GLU A N 1
ATOM 1916 C CA . GLU A 1 237 ? -0.314 4.026 14.863 1.00 76.50 237 GLU A CA 1
ATOM 1917 C C . GLU A 1 237 ? -0.430 5.268 13.965 1.00 76.50 237 GLU A C 1
ATOM 1919 O O . GLU A 1 237 ? -0.936 6.308 14.385 1.00 76.50 237 GLU A O 1
ATOM 1924 N N . GLN A 1 238 ? -0.033 5.168 12.691 1.00 74.31 238 GLN A N 1
ATOM 1925 C CA . GLN A 1 238 ? -0.218 6.253 11.725 1.00 74.31 238 GLN A CA 1
ATOM 1926 C C . GLN A 1 238 ? -1.701 6.589 11.530 1.00 74.31 238 GLN A C 1
ATOM 1928 O O . GLN A 1 238 ? -2.069 7.765 11.484 1.00 74.31 238 GLN A O 1
ATOM 1933 N N . ARG A 1 239 ? -2.553 5.570 11.409 1.00 76.56 239 ARG A N 1
ATOM 1934 C CA . ARG A 1 239 ? -3.993 5.742 11.222 1.00 76.56 239 ARG A CA 1
ATOM 1935 C C . ARG A 1 239 ? -4.643 6.375 12.452 1.00 76.56 239 ARG A C 1
ATOM 1937 O O . ARG A 1 239 ? -5.407 7.327 12.302 1.00 76.56 239 ARG A O 1
ATOM 1944 N N . ASP A 1 240 ? -4.279 5.914 13.647 1.00 78.31 240 ASP A N 1
ATOM 1945 C CA . ASP A 1 240 ? -4.715 6.492 14.922 1.00 78.31 240 ASP A CA 1
ATOM 1946 C C . ASP A 1 240 ? -4.287 7.967 15.030 1.00 78.31 240 ASP A C 1
ATOM 1948 O O . ASP A 1 240 ? -5.098 8.840 15.355 1.00 78.31 240 ASP A O 1
ATOM 1952 N N . ALA A 1 241 ? -3.035 8.279 14.677 1.00 75.56 241 ALA A N 1
ATOM 1953 C CA . ALA A 1 241 ? -2.515 9.643 14.688 1.00 75.56 241 ALA A CA 1
ATOM 1954 C C . ALA A 1 241 ? -3.247 10.560 13.692 1.00 75.56 241 ALA A C 1
ATOM 1956 O O . ALA A 1 241 ? -3.569 11.704 14.029 1.00 75.56 241 ALA A O 1
ATOM 1957 N N . GLN A 1 242 ? -3.540 10.076 12.481 1.00 74.12 242 GLN A N 1
ATOM 1958 C CA . GLN A 1 242 ? -4.314 10.822 11.483 1.00 74.12 242 GLN A CA 1
ATOM 1959 C C . GLN A 1 242 ? -5.759 11.049 11.937 1.00 74.12 242 GLN A C 1
ATOM 1961 O O . GLN A 1 242 ? -6.262 12.169 11.826 1.00 74.12 242 GLN A O 1
ATOM 1966 N N . ALA A 1 243 ? -6.405 10.031 12.509 1.00 75.62 243 ALA A N 1
ATOM 1967 C CA . ALA A 1 243 ? -7.747 10.154 13.062 1.00 75.62 243 ALA A CA 1
ATOM 1968 C C . ALA A 1 243 ? -7.795 11.237 14.149 1.00 75.62 243 ALA A C 1
ATOM 1970 O O . ALA A 1 243 ? -8.589 12.174 14.048 1.00 75.62 243 ALA A O 1
ATOM 1971 N N . GLN A 1 244 ? -6.865 11.196 15.1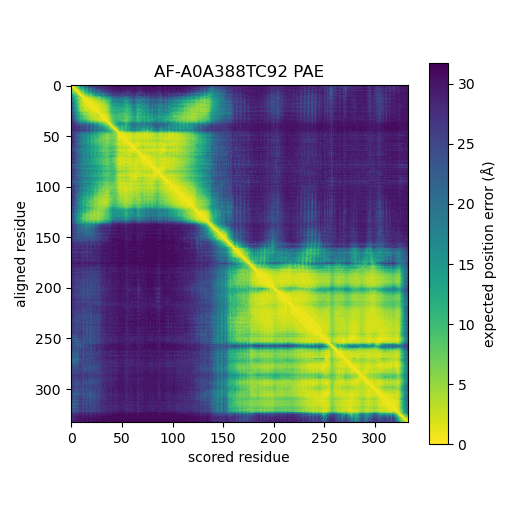04 1.00 78.69 244 GLN A N 1
ATOM 1972 C CA . GLN A 1 244 ? -6.751 12.214 16.148 1.00 78.69 244 GLN A CA 1
ATOM 1973 C C . GLN A 1 244 ? -6.479 13.615 15.579 1.00 78.69 244 GLN A C 1
ATOM 1975 O O . GLN A 1 244 ? -7.070 14.586 16.052 1.00 78.69 244 GLN A O 1
ATOM 1980 N N . LYS A 1 245 ? -5.626 13.741 14.549 1.00 74.00 245 LYS A N 1
ATOM 1981 C CA . LYS A 1 245 ? -5.371 15.020 13.855 1.00 74.00 245 LYS A CA 1
ATOM 1982 C C . LYS A 1 245 ? -6.639 15.572 13.197 1.00 74.00 245 LYS A C 1
ATOM 1984 O O . LYS A 1 245 ? -6.850 16.778 13.210 1.00 74.00 245 LYS A O 1
ATOM 1989 N N . SER A 1 246 ? -7.491 14.695 12.668 1.00 71.31 246 SER A N 1
ATOM 1990 C CA . SER A 1 246 ? -8.801 15.052 12.106 1.00 71.31 246 SER A CA 1
ATOM 1991 C C . SER A 1 246 ? -9.899 15.274 13.160 1.00 71.31 246 SER A C 1
ATOM 1993 O O . SER A 1 246 ? -11.065 15.413 12.805 1.00 71.31 246 SER A O 1
ATOM 1995 N N . GLY A 1 247 ? -9.554 15.283 14.453 1.00 79.88 247 GLY A N 1
ATOM 1996 C CA . GLY A 1 247 ? -10.500 15.473 15.556 1.00 79.88 247 GLY A CA 1
ATOM 1997 C C . GLY A 1 247 ? -11.300 14.224 15.937 1.00 79.88 247 GLY A C 1
ATOM 1998 O O . GLY A 1 247 ? -12.087 14.275 16.880 1.00 79.88 247 GLY A O 1
ATOM 1999 N N . ARG A 1 248 ? -11.082 13.087 15.266 1.00 82.62 248 ARG A N 1
ATOM 2000 C CA . ARG A 1 248 ? -11.777 11.826 15.551 1.00 82.62 248 ARG A CA 1
ATOM 2001 C C . ARG A 1 248 ? -11.167 11.164 16.781 1.00 82.62 248 ARG A C 1
ATOM 2003 O O . ARG A 1 248 ? -9.963 10.919 16.835 1.00 82.62 248 ARG A O 1
ATOM 2010 N N . LYS A 1 249 ? -12.015 10.863 17.764 1.00 86.69 249 LYS A N 1
ATOM 2011 C CA . LYS A 1 249 ? -11.619 10.239 19.041 1.00 86.69 249 LYS A CA 1
ATOM 2012 C C . LYS A 1 249 ? -12.074 8.795 19.175 1.00 86.69 249 LYS A C 1
ATOM 2014 O O . LYS A 1 249 ? -11.497 8.042 19.954 1.00 86.69 249 LYS A O 1
ATOM 2019 N N . TYR A 1 250 ? -13.107 8.429 18.428 1.00 88.06 250 TYR A N 1
ATOM 2020 C CA . TYR A 1 250 ? -13.820 7.180 18.604 1.00 88.06 250 TYR A CA 1
ATOM 2021 C C . TYR A 1 250 ? -13.755 6.320 17.351 1.00 88.06 250 TYR A C 1
ATOM 2023 O O . TYR A 1 250 ? -13.658 6.830 16.233 1.00 88.06 250 TYR A O 1
ATOM 2031 N N . TYR A 1 251 ? -13.829 5.009 17.540 1.00 90.06 251 TYR A N 1
ATOM 2032 C CA . TYR A 1 251 ? -13.868 4.051 16.448 1.00 90.06 251 TYR A CA 1
ATOM 2033 C C . TYR A 1 251 ? -14.736 2.837 16.772 1.00 90.06 251 TYR A C 1
ATOM 2035 O O . TYR A 1 251 ? -14.962 2.481 17.931 1.00 90.06 251 TYR A O 1
ATOM 2043 N N . LEU A 1 252 ? -15.185 2.162 15.720 1.00 90.19 252 LEU A N 1
ATOM 2044 C CA . LEU A 1 252 ? -15.730 0.814 15.790 1.00 90.19 252 LEU A CA 1
ATOM 2045 C C . LEU A 1 252 ? -14.621 -0.196 15.518 1.00 90.19 252 LEU A C 1
ATOM 2047 O O . LEU A 1 252 ? -13.862 -0.069 14.551 1.00 90.19 252 LEU A O 1
ATOM 2051 N N . TRP A 1 253 ? -14.537 -1.222 16.361 1.00 88.56 253 TRP A N 1
ATOM 2052 C CA . TRP A 1 253 ? -13.629 -2.336 16.125 1.00 88.56 253 TRP A CA 1
ATOM 2053 C C . TRP A 1 253 ? -14.178 -3.203 14.990 1.00 88.56 253 TRP A C 1
ATOM 2055 O O . TRP A 1 253 ? -15.314 -3.681 15.056 1.00 88.56 253 TRP A O 1
ATOM 2065 N N . LYS A 1 254 ? -13.364 -3.432 13.958 1.00 86.00 254 LYS A N 1
ATOM 2066 C CA . LYS A 1 254 ? -13.665 -4.356 12.862 1.00 86.00 254 LYS A CA 1
ATOM 2067 C C . LYS A 1 254 ? -12.705 -5.534 12.929 1.00 86.00 254 LYS A C 1
ATOM 2069 O O . LYS A 1 254 ? -11.510 -5.407 12.635 1.00 86.00 254 LYS A O 1
ATOM 2074 N N . ALA A 1 255 ? -13.232 -6.685 13.326 1.00 79.94 255 ALA A N 1
ATOM 2075 C CA . ALA A 1 255 ? -12.515 -7.942 13.242 1.00 79.94 255 ALA A CA 1
ATOM 2076 C C . ALA A 1 255 ? -12.396 -8.373 11.770 1.00 79.94 255 ALA A C 1
ATOM 2078 O O . ALA A 1 255 ? -13.211 -8.010 10.924 1.00 79.94 255 ALA A O 1
ATOM 2079 N N . THR A 1 256 ? -11.358 -9.136 11.426 1.00 74.44 256 THR A N 1
ATOM 2080 C CA . THR A 1 256 ? -11.272 -9.713 10.079 1.00 74.44 256 THR A CA 1
ATOM 2081 C C . THR A 1 256 ? -12.269 -10.866 9.952 1.00 74.44 256 THR A C 1
ATOM 2083 O O . THR A 1 256 ? -12.095 -11.897 10.610 1.00 74.44 256 THR A O 1
ATOM 2086 N N . ASP A 1 257 ? -13.251 -10.710 9.065 1.00 56.12 257 ASP A N 1
ATOM 2087 C CA . ASP A 1 257 ? -14.347 -11.675 8.834 1.00 56.12 257 ASP A CA 1
ATOM 2088 C C . ASP A 1 257 ? -13.910 -12.945 8.112 1.00 56.12 257 ASP A C 1
ATOM 2090 O O . ASP A 1 257 ? -14.537 -13.994 8.217 1.00 56.12 257 ASP A O 1
ATOM 2094 N N . PHE A 1 258 ? -12.792 -12.860 7.400 1.00 45.16 258 PHE A N 1
ATOM 2095 C CA . PHE A 1 258 ? -12.365 -13.866 6.437 1.00 45.16 258 PHE A CA 1
ATOM 2096 C C . PHE A 1 258 ? -11.455 -14.958 7.014 1.00 45.16 258 PHE A C 1
ATOM 2098 O O . PHE A 1 258 ? -10.795 -15.660 6.249 1.00 45.16 258 PHE A O 1
ATOM 2105 N N . SER A 1 259 ? -11.357 -15.128 8.341 1.00 49.53 259 SER A N 1
ATOM 2106 C CA . SER A 1 259 ? -10.555 -16.242 8.868 1.00 49.53 259 SER A CA 1
ATOM 2107 C C . SER A 1 259 ? -10.935 -16.752 10.262 1.00 49.53 259 SER A C 1
ATOM 2109 O O . SER A 1 259 ? -11.140 -15.996 11.214 1.00 49.53 259 SER A O 1
ATOM 2111 N N . ASP A 1 260 ? -10.876 -18.074 10.399 1.00 58.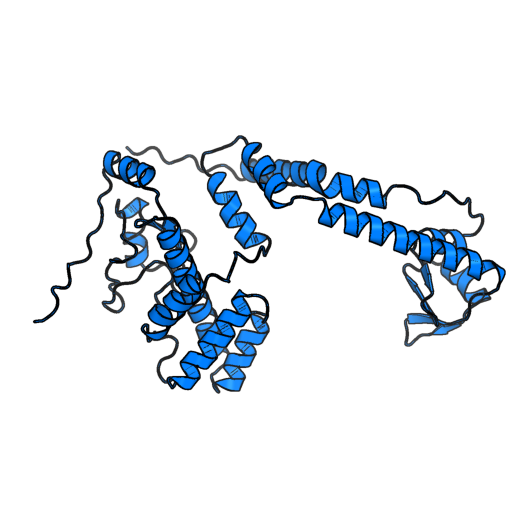03 260 ASP A N 1
ATOM 2112 C CA . ASP A 1 260 ? -10.657 -18.829 11.641 1.00 58.03 260 ASP A CA 1
ATOM 2113 C C . ASP A 1 260 ? -9.446 -18.330 12.462 1.00 58.03 260 ASP A C 1
ATOM 2115 O O . ASP A 1 260 ? -9.362 -18.566 13.663 1.00 58.03 260 ASP A O 1
ATOM 2119 N N . ARG A 1 261 ? -8.537 -17.576 11.833 1.00 64.44 261 ARG A N 1
ATOM 2120 C CA . ARG A 1 261 ? -7.321 -17.003 12.434 1.00 64.44 261 ARG A CA 1
ATOM 2121 C C . ARG A 1 261 ? -7.568 -15.757 13.283 1.00 64.44 261 ARG A C 1
ATOM 2123 O O . ARG A 1 261 ? -6.657 -15.343 14.005 1.00 64.44 261 ARG A O 1
ATOM 2130 N N . THR A 1 262 ? -8.747 -15.137 13.197 1.00 75.69 262 THR A N 1
ATOM 2131 C CA . THR A 1 262 ? -9.110 -14.035 14.097 1.00 75.69 262 THR A CA 1
ATOM 2132 C C . THR A 1 262 ? -9.469 -14.603 15.462 1.00 75.69 262 THR A C 1
ATOM 2134 O O . THR A 1 262 ? -10.289 -15.512 15.588 1.00 75.69 262 THR A O 1
ATOM 2137 N N . ARG A 1 263 ? -8.838 -14.067 16.502 1.00 79.75 263 ARG A N 1
ATOM 2138 C CA . ARG A 1 263 ? -8.947 -14.584 17.867 1.00 79.75 263 ARG A CA 1
ATOM 2139 C C . ARG A 1 263 ? -10.354 -14.384 18.417 1.00 79.75 263 ARG A C 1
ATOM 2141 O O . ARG A 1 263 ? -10.980 -13.370 18.122 1.00 79.75 263 ARG A O 1
ATOM 2148 N N . ALA A 1 264 ? -10.817 -15.313 19.254 1.00 83.75 264 ALA A N 1
ATOM 2149 C CA . ALA A 1 264 ? -12.167 -15.281 19.821 1.00 83.75 264 ALA A CA 1
ATOM 2150 C C . ALA A 1 264 ? -12.474 -13.954 20.536 1.00 83.75 264 ALA A C 1
ATOM 2152 O O . ALA A 1 264 ? -13.514 -13.354 20.288 1.00 83.75 264 ALA A O 1
ATOM 2153 N N . PHE A 1 265 ? -11.528 -13.444 21.330 1.00 83.12 265 PHE A N 1
ATOM 2154 C CA . PHE A 1 265 ? -11.687 -12.157 22.005 1.00 83.12 265 PHE A CA 1
ATOM 2155 C C . PHE A 1 265 ? -11.807 -10.978 21.023 1.00 83.12 265 PHE A C 1
ATOM 2157 O O . PHE A 1 265 ? -12.693 -10.146 21.159 1.00 83.12 265 PHE A O 1
ATOM 2164 N N . HIS A 1 266 ? -10.992 -10.937 19.964 1.00 86.06 266 HIS A N 1
ATOM 2165 C CA . HIS A 1 266 ? -11.082 -9.881 18.942 1.00 86.06 266 HIS A CA 1
ATOM 2166 C C . HIS A 1 266 ? -12.377 -9.954 18.128 1.00 86.06 266 HIS A C 1
ATOM 2168 O O . HIS A 1 266 ? -12.868 -8.918 17.694 1.00 86.06 266 HIS A O 1
ATOM 2174 N N . LYS A 1 267 ? -12.945 -11.153 17.940 1.00 85.00 267 LYS A N 1
ATOM 2175 C CA . LYS A 1 267 ? -14.292 -11.321 17.370 1.00 85.00 267 LYS A CA 1
ATOM 2176 C C . LYS A 1 267 ? -15.371 -10.787 18.313 1.00 85.00 267 LYS A C 1
ATOM 2178 O O . LYS A 1 267 ? -16.333 -10.203 17.840 1.00 85.00 267 LYS A O 1
ATOM 2183 N N . ALA A 1 268 ? -15.198 -10.958 19.624 1.00 85.81 268 ALA A N 1
ATOM 2184 C CA . ALA A 1 268 ? -16.115 -10.416 20.623 1.00 85.81 268 ALA A CA 1
ATOM 2185 C C . ALA A 1 268 ? -16.054 -8.884 20.714 1.00 85.81 268 ALA A C 1
ATOM 2187 O O . ALA A 1 268 ? -17.064 -8.272 21.037 1.00 85.81 268 ALA A O 1
ATOM 2188 N N . LEU A 1 269 ? -14.902 -8.272 20.407 1.00 86.50 269 LEU A N 1
ATOM 2189 C CA . LEU A 1 269 ? -14.766 -6.815 20.305 1.00 86.50 269 LEU A CA 1
ATOM 2190 C C . LEU A 1 269 ? -15.423 -6.233 19.047 1.00 86.50 269 LEU A C 1
ATOM 2192 O O . LEU A 1 269 ? -15.766 -5.053 19.054 1.00 86.50 269 LEU A O 1
ATOM 2196 N N . ASP A 1 270 ? -15.611 -7.029 17.985 1.00 85.69 270 ASP A N 1
ATOM 2197 C CA . ASP A 1 270 ? -16.217 -6.565 16.732 1.00 85.69 270 ASP A CA 1
ATOM 2198 C C . ASP A 1 270 ? -17.519 -5.821 17.007 1.00 85.69 270 ASP A C 1
ATOM 2200 O O . ASP A 1 270 ? -18.398 -6.333 17.693 1.00 85.69 270 ASP A O 1
ATOM 2204 N N . SER A 1 271 ? -17.642 -4.617 16.461 1.00 79.00 271 SER A N 1
ATOM 2205 C CA . SER A 1 271 ? -18.777 -3.726 16.712 1.00 79.00 271 SER A CA 1
ATOM 2206 C C . SER A 1 271 ? -20.143 -4.356 16.420 1.00 79.00 271 SER A C 1
ATOM 2208 O O . SER A 1 271 ? -21.103 -4.038 17.120 1.00 79.00 271 SER A O 1
ATOM 2210 N N . ARG A 1 272 ? -20.240 -5.301 15.471 1.00 79.06 272 ARG A N 1
ATOM 2211 C CA . ARG A 1 272 ? -21.490 -6.039 15.201 1.00 79.06 272 ARG A CA 1
ATOM 2212 C C . ARG A 1 272 ? -21.858 -7.011 16.321 1.00 79.06 272 ARG A C 1
ATOM 2214 O O . ARG A 1 272 ? -23.030 -7.342 16.473 1.00 79.06 272 ARG A O 1
ATOM 2221 N N . ALA A 1 273 ? -20.872 -7.485 17.077 1.00 78.94 273 ALA A N 1
ATOM 2222 C CA . ALA A 1 273 ? -21.063 -8.359 18.227 1.00 78.94 273 ALA A CA 1
ATOM 2223 C C . ALA A 1 273 ? -21.170 -7.551 19.531 1.00 78.94 273 ALA A C 1
ATOM 2225 O O . ALA A 1 273 ? -22.129 -7.717 20.284 1.00 78.94 273 ALA A O 1
ATOM 2226 N N . SER A 1 274 ? -20.220 -6.650 19.787 1.00 83.69 274 SER A N 1
ATOM 2227 C CA . SER A 1 274 ? -20.090 -5.917 21.050 1.00 83.69 274 SER A CA 1
ATOM 2228 C C . SER A 1 274 ? -21.105 -4.792 21.221 1.00 83.69 274 SER A C 1
ATOM 2230 O O . SER A 1 274 ? -21.443 -4.462 22.357 1.00 83.69 274 SER A O 1
ATOM 2232 N N . HIS A 1 275 ? -21.578 -4.189 20.123 1.00 87.56 275 HIS A N 1
ATOM 2233 C CA . HIS A 1 275 ? -22.314 -2.919 20.146 1.00 87.56 275 HIS A CA 1
ATOM 2234 C C . HIS A 1 275 ? -21.559 -1.826 20.930 1.00 87.56 275 HIS A C 1
ATOM 2236 O O . HIS A 1 275 ? -22.152 -1.010 21.641 1.00 87.56 275 HIS A O 1
ATOM 2242 N N . GLN A 1 276 ? -20.226 -1.831 20.831 1.00 90.75 276 GLN A N 1
ATOM 2243 C CA . GLN A 1 276 ? -19.351 -0.890 21.521 1.00 90.75 276 GLN A CA 1
ATOM 2244 C C . GLN A 1 276 ? -18.658 0.071 20.556 1.00 90.75 276 GLN A C 1
ATOM 2246 O O . GLN A 1 276 ? -18.288 -0.286 19.437 1.00 90.75 276 GLN A O 1
ATOM 2251 N N . ILE A 1 277 ? -18.469 1.295 21.041 1.00 92.38 277 ILE A N 1
ATOM 2252 C CA . ILE A 1 277 ? -17.630 2.337 20.456 1.00 92.38 277 ILE A CA 1
ATOM 2253 C C . ILE A 1 277 ? -16.405 2.476 21.359 1.00 92.38 277 ILE A C 1
ATOM 2255 O O . ILE A 1 277 ? -16.557 2.601 22.572 1.00 92.38 277 ILE A O 1
ATOM 2259 N N . TYR A 1 278 ? -15.205 2.463 20.795 1.00 91.56 278 TYR A N 1
ATOM 2260 C CA . TYR A 1 278 ? -13.955 2.514 21.554 1.00 91.56 278 TYR A CA 1
ATOM 2261 C C . TYR A 1 278 ? -13.270 3.871 21.397 1.00 91.56 278 TYR A C 1
ATOM 2263 O O . TYR A 1 278 ? -13.375 4.502 20.347 1.00 91.56 278 TYR A O 1
ATOM 2271 N N . ASP A 1 279 ? -12.570 4.313 22.440 1.00 90.44 279 ASP A N 1
ATOM 2272 C CA . ASP A 1 279 ? -11.734 5.517 22.433 1.00 90.44 279 ASP A CA 1
ATOM 2273 C C . ASP A 1 279 ? -10.302 5.142 22.020 1.00 90.44 279 ASP A C 1
ATOM 2275 O O . ASP A 1 279 ? -9.728 4.193 22.558 1.00 90.44 279 ASP A O 1
ATOM 2279 N N . ILE A 1 280 ? -9.708 5.894 21.089 1.00 86.56 280 ILE A N 1
ATOM 2280 C CA . ILE A 1 280 ? -8.325 5.686 20.617 1.00 86.56 280 ILE A CA 1
ATOM 2281 C C . ILE A 1 280 ? -7.319 5.709 21.778 1.00 86.56 280 ILE A C 1
ATOM 2283 O O . ILE A 1 280 ? -6.339 4.965 21.769 1.00 86.56 280 ILE A O 1
ATOM 2287 N N . THR A 1 281 ? -7.550 6.570 22.770 1.00 85.19 281 THR A N 1
ATOM 2288 C CA . THR A 1 281 ? -6.666 6.787 23.926 1.00 85.19 281 THR A CA 1
ATOM 2289 C C . THR A 1 281 ? -6.949 5.851 25.097 1.00 85.19 281 THR A C 1
ATOM 2291 O O . THR A 1 281 ? -6.122 5.733 25.999 1.00 85.19 281 THR A O 1
ATOM 2294 N N . ASN A 1 282 ? -8.088 5.156 25.076 1.00 85.56 282 ASN A N 1
ATOM 2295 C CA . ASN A 1 282 ? -8.463 4.168 26.081 1.00 85.56 282 ASN A CA 1
ATOM 2296 C C . ASN A 1 282 ? -8.973 2.882 25.398 1.00 85.56 282 ASN A C 1
ATOM 2298 O O . ASN A 1 282 ? -10.174 2.590 25.463 1.00 85.56 282 ASN A O 1
ATOM 2302 N N . PRO A 1 283 ? -8.078 2.127 24.719 1.00 86.94 283 PRO A N 1
ATOM 2303 C CA . PRO A 1 283 ? -8.453 0.910 24.006 1.00 86.94 283 PRO A CA 1
ATOM 2304 C C . PRO A 1 283 ? -9.039 -0.159 24.939 1.00 86.94 283 PRO A C 1
ATOM 2306 O O . PRO A 1 283 ? -8.805 -0.122 26.149 1.00 86.94 283 PRO A O 1
ATOM 2309 N N . PRO A 1 284 ? -9.725 -1.186 24.413 1.00 86.06 284 PRO A N 1
ATOM 2310 C CA . PRO A 1 284 ? -10.097 -2.349 25.210 1.00 86.06 284 PRO A CA 1
ATOM 2311 C C . PRO A 1 284 ? -8.863 -3.130 25.698 1.00 86.06 284 PRO A C 1
ATOM 2313 O O . PRO A 1 284 ? -7.816 -3.161 25.047 1.00 86.06 284 PRO A O 1
ATOM 2316 N N . LEU A 1 285 ? -9.007 -3.789 26.851 1.00 83.31 285 LEU A N 1
ATOM 2317 C CA . LEU A 1 285 ? -8.005 -4.710 27.387 1.00 83.31 285 LEU A CA 1
ATOM 2318 C C . LEU A 1 285 ? -7.966 -5.976 26.529 1.00 83.31 285 LEU A C 1
ATOM 2320 O O . LEU A 1 285 ? -8.971 -6.674 26.430 1.00 83.31 285 LEU A O 1
ATOM 2324 N N . ASP A 1 286 ? -6.817 -6.310 25.959 1.00 78.56 286 ASP A N 1
ATOM 2325 C CA . ASP A 1 286 ? -6.611 -7.573 25.267 1.00 78.56 286 ASP A CA 1
ATOM 2326 C C . ASP A 1 286 ? -6.333 -8.697 26.273 1.00 78.56 286 ASP A C 1
ATOM 2328 O O . ASP A 1 286 ? -5.337 -8.696 26.998 1.00 78.56 286 ASP A O 1
ATOM 2332 N N . THR A 1 287 ? -7.212 -9.699 26.318 1.00 75.94 287 THR A N 1
ATOM 2333 C CA . THR A 1 287 ? -7.118 -10.813 27.276 1.00 75.94 287 THR A CA 1
ATOM 2334 C C . THR A 1 287 ? -5.907 -11.723 27.049 1.00 75.94 287 THR A C 1
ATOM 2336 O O . THR A 1 287 ? -5.643 -12.605 27.860 1.00 75.94 287 THR A O 1
ATOM 2339 N N . ILE A 1 288 ? -5.191 -11.568 25.934 1.00 70.44 288 ILE A N 1
ATOM 2340 C CA . ILE A 1 288 ? -4.046 -12.412 25.561 1.00 70.44 288 ILE A CA 1
ATOM 2341 C C . ILE A 1 288 ? -2.789 -12.061 26.354 1.00 70.44 288 ILE A C 1
ATOM 2343 O O . ILE A 1 288 ? -2.001 -12.935 26.728 1.00 70.44 288 ILE A O 1
ATOM 2347 N N . ASP A 1 289 ? -2.540 -10.770 26.521 1.00 71.12 289 ASP A N 1
ATOM 2348 C CA . ASP A 1 289 ? -1.355 -10.240 27.184 1.00 71.12 289 ASP A CA 1
ATOM 2349 C C . ASP A 1 289 ? -1.695 -9.313 28.349 1.00 71.12 289 ASP A C 1
ATOM 2351 O O . ASP A 1 289 ? -0.782 -8.889 29.055 1.00 71.12 289 ASP A O 1
ATOM 2355 N N . GLY A 1 290 ? -2.986 -9.060 28.587 1.00 76.31 290 GLY A N 1
ATOM 2356 C CA . GLY A 1 290 ? -3.462 -8.194 29.655 1.00 76.31 290 GLY A CA 1
ATOM 2357 C C . GLY A 1 290 ? -3.108 -6.730 29.414 1.00 76.31 290 GLY A C 1
ATOM 2358 O O . GLY A 1 290 ? -2.970 -5.985 30.380 1.00 76.31 290 GLY A O 1
ATOM 2359 N N . GLN A 1 291 ? -2.916 -6.321 28.156 1.00 79.06 291 GLN A N 1
ATOM 2360 C CA . GLN A 1 291 ? -2.578 -4.946 27.794 1.00 79.06 291 GLN A CA 1
ATOM 2361 C C . GLN A 1 291 ? -3.656 -4.314 26.920 1.00 79.06 291 GLN A C 1
ATOM 2363 O O . GLN A 1 291 ? -4.393 -4.994 26.214 1.00 79.06 291 GLN A O 1
ATOM 2368 N N . HIS A 1 292 ? -3.753 -2.989 26.969 1.00 83.75 292 HIS A N 1
ATOM 2369 C CA . HIS A 1 292 ? -4.696 -2.236 26.151 1.00 83.75 292 HIS A CA 1
ATOM 2370 C C . HIS A 1 292 ? -4.134 -2.035 24.742 1.00 83.75 292 HIS A C 1
ATOM 2372 O O . HIS A 1 292 ? -3.065 -1.446 24.564 1.00 83.75 292 HIS A O 1
ATOM 2378 N N . HIS A 1 293 ? -4.867 -2.513 23.736 1.00 84.81 293 HIS A N 1
ATOM 2379 C CA . HIS A 1 293 ? -4.432 -2.481 22.339 1.00 84.81 293 HIS A CA 1
ATOM 2380 C C . HIS A 1 293 ? -5.525 -1.948 21.428 1.00 84.81 293 HIS A C 1
ATOM 2382 O O . HIS A 1 293 ? -6.679 -2.361 21.527 1.00 84.81 293 HIS A O 1
ATOM 2388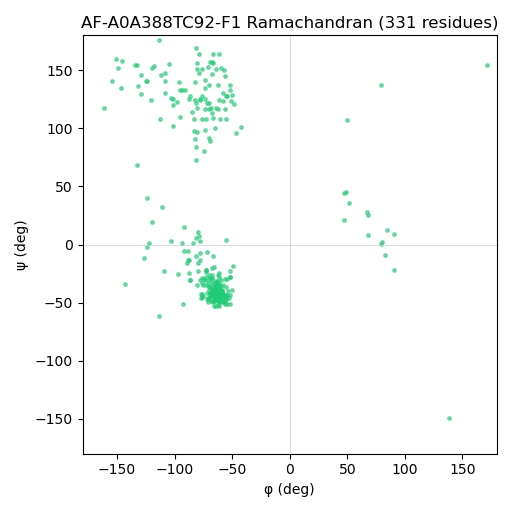 N N . ASN A 1 294 ? -5.135 -1.072 20.503 1.00 87.25 294 ASN A N 1
ATOM 2389 C CA . ASN A 1 294 ? -5.985 -0.697 19.381 1.00 87.25 294 ASN A CA 1
ATOM 2390 C C . ASN A 1 294 ? -5.940 -1.807 18.309 1.00 87.25 294 ASN A C 1
ATOM 2392 O O . ASN A 1 294 ? -5.056 -2.680 18.317 1.00 87.25 294 ASN A O 1
ATOM 2396 N N . PRO A 1 295 ? -6.893 -1.822 17.364 1.00 86.38 295 PRO A N 1
ATOM 2397 C CA . PRO A 1 295 ? -6.836 -2.729 16.229 1.00 86.38 295 PRO A CA 1
ATOM 2398 C C . PRO A 1 295 ? -5.488 -2.629 15.504 1.00 86.38 295 PRO A C 1
ATOM 2400 O O . PRO A 1 295 ? -5.005 -1.542 15.219 1.00 86.38 295 PRO A O 1
ATOM 2403 N N . GLY A 1 296 ? -4.874 -3.776 15.210 1.00 80.38 296 GLY A N 1
ATOM 2404 C CA . GLY A 1 296 ? -3.601 -3.839 14.489 1.00 80.38 296 GLY A CA 1
ATOM 2405 C C . GLY A 1 296 ? -2.334 -3.632 15.334 1.00 80.38 296 GLY A C 1
ATOM 2406 O O . GLY A 1 296 ? -1.253 -3.939 14.832 1.00 80.38 296 GLY A O 1
ATOM 2407 N N . THR A 1 297 ? -2.439 -3.237 16.614 1.00 79.12 297 THR A N 1
ATOM 2408 C CA . THR A 1 297 ? -1.255 -2.984 17.465 1.00 79.12 297 THR A CA 1
ATOM 2409 C C . THR A 1 297 ? -0.724 -4.221 18.188 1.00 79.12 297 THR A C 1
ATOM 2411 O O . THR A 1 297 ? 0.459 -4.278 18.506 1.00 79.12 297 THR A O 1
ATOM 2414 N N . ASN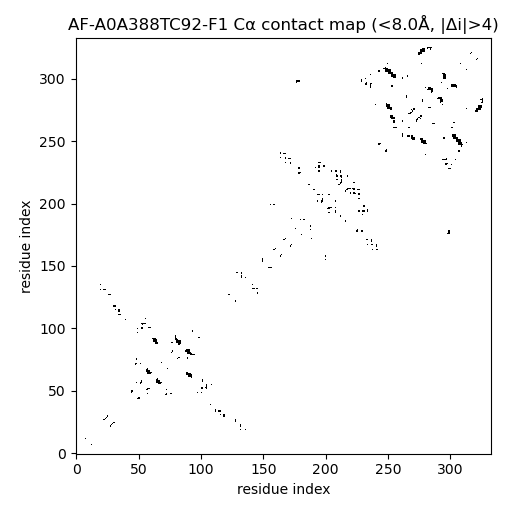 A 1 298 ? -1.562 -5.236 18.433 1.00 80.50 298 ASN A N 1
ATOM 2415 C CA . ASN A 1 298 ? -1.104 -6.490 19.042 1.00 80.50 298 ASN A CA 1
ATOM 2416 C C . ASN A 1 298 ? -0.436 -7.420 18.002 1.00 80.50 298 ASN A C 1
ATOM 2418 O O . ASN A 1 298 ? -0.744 -7.382 16.803 1.00 80.50 298 ASN A O 1
ATOM 2422 N N . TYR A 1 299 ? 0.435 -8.331 18.448 1.00 75.69 299 TYR A N 1
ATOM 2423 C CA . TYR A 1 299 ? 1.127 -9.284 17.590 1.00 75.69 299 TYR A CA 1
ATOM 2424 C C . TYR A 1 299 ? 0.139 -10.051 16.701 1.00 75.69 299 TYR A C 1
ATOM 2426 O O . TYR A 1 299 ? -0.929 -10.480 17.131 1.00 75.69 299 TYR A O 1
ATOM 2434 N N . ASN A 1 300 ? 0.480 -10.235 15.431 1.00 72.25 300 ASN A N 1
ATOM 2435 C CA . ASN A 1 300 ? -0.305 -10.867 14.373 1.00 72.25 300 ASN A CA 1
ATOM 2436 C C . ASN A 1 300 ? -1.771 -10.393 14.274 1.00 72.25 300 ASN A C 1
ATOM 2438 O O . ASN A 1 300 ? -2.601 -11.113 13.711 1.00 72.25 300 ASN A O 1
ATOM 2442 N N . CYS A 1 301 ? -2.095 -9.210 14.810 1.00 78.06 301 CYS A N 1
ATOM 2443 C CA . CYS A 1 301 ? -3.418 -8.618 14.705 1.00 78.06 301 CYS A CA 1
ATOM 2444 C C . CYS A 1 301 ? -3.676 -8.180 13.254 1.00 78.06 301 CYS A C 1
ATOM 2446 O O . CYS A 1 301 ? -2.786 -7.678 12.562 1.00 78.06 301 CYS A O 1
ATOM 2448 N N . ARG A 1 302 ? -4.891 -8.456 12.777 1.00 75.94 302 ARG A N 1
ATOM 2449 C CA . ARG A 1 302 ? -5.394 -8.091 11.438 1.00 75.94 302 ARG A CA 1
ATOM 2450 C C . ARG A 1 302 ? -6.664 -7.237 11.523 1.00 75.94 302 ARG A C 1
ATOM 2452 O O . ARG A 1 302 ? -7.247 -6.909 10.496 1.00 75.94 302 ARG A O 1
ATOM 2459 N N . CYS A 1 303 ? -7.102 -6.931 12.743 1.00 81.50 303 CYS A N 1
ATOM 2460 C CA . CYS A 1 303 ? -8.258 -6.087 12.996 1.00 81.50 303 CYS A CA 1
ATOM 2461 C C . CYS A 1 303 ? -7.968 -4.659 12.531 1.00 81.50 303 CYS A C 1
ATOM 2463 O O . CYS A 1 303 ? -6.812 -4.244 12.466 1.00 81.50 303 CYS A O 1
ATOM 2465 N N . SER A 1 304 ? -9.028 -3.915 12.243 1.00 84.50 304 SER A N 1
ATOM 2466 C CA . SER A 1 304 ? -8.953 -2.525 11.790 1.00 84.50 304 SER A CA 1
ATOM 2467 C C . SER A 1 304 ? -9.927 -1.650 12.574 1.00 84.50 304 SER A C 1
ATOM 2469 O O . SER A 1 304 ? -10.927 -2.147 13.094 1.00 84.50 304 SER A O 1
ATOM 2471 N N . ALA A 1 305 ? -9.619 -0.359 12.671 1.00 85.88 305 ALA A N 1
ATOM 2472 C CA . ALA A 1 305 ? -10.496 0.651 13.248 1.00 85.88 305 ALA A CA 1
ATOM 2473 C C . ALA A 1 305 ? -11.293 1.354 12.140 1.00 85.88 305 ALA A C 1
ATOM 2475 O O . ALA A 1 305 ? -10.710 1.771 11.135 1.00 85.88 305 ALA A O 1
ATOM 2476 N N . ILE A 1 306 ? -12.606 1.497 12.336 1.00 87.38 306 ILE A N 1
ATOM 2477 C CA . ILE A 1 306 ? -13.465 2.393 11.550 1.00 87.38 306 ILE A CA 1
ATOM 2478 C C . ILE A 1 306 ? -13.698 3.637 12.406 1.00 87.38 306 ILE A C 1
ATOM 2480 O O . ILE A 1 306 ? -14.468 3.583 13.364 1.00 87.38 306 ILE A O 1
ATOM 2484 N N . PHE A 1 307 ? -12.998 4.731 12.111 1.00 86.62 307 PHE A N 1
ATOM 2485 C CA . PHE A 1 307 ? -13.108 5.960 12.901 1.00 86.62 307 PHE A CA 1
ATOM 2486 C C . PHE A 1 307 ? -14.418 6.678 12.636 1.00 86.62 307 PHE A C 1
ATOM 2488 O O . PHE A 1 307 ? -14.855 6.761 11.493 1.00 86.62 307 PHE A O 1
ATOM 2495 N N . LEU A 1 308 ? -14.978 7.234 13.702 1.00 81.56 308 LEU A N 1
ATOM 2496 C CA . LEU A 1 308 ? -16.244 7.944 13.688 1.00 81.56 308 LEU A CA 1
ATOM 2497 C C . LEU A 1 308 ? -16.008 9.445 13.870 1.00 81.56 308 LEU A C 1
ATOM 2499 O O . LEU A 1 308 ? -15.157 9.863 14.663 1.00 81.56 308 LEU A O 1
ATOM 2503 N N . ASN A 1 309 ? -16.777 10.252 13.149 1.00 86.25 309 ASN A N 1
ATOM 2504 C CA . ASN A 1 309 ? -16.987 11.659 13.467 1.00 86.25 309 ASN A CA 1
ATOM 2505 C C . ASN A 1 309 ? -18.067 11.821 14.555 1.00 86.25 309 ASN A C 1
ATOM 2507 O O . ASN A 1 309 ? -18.771 10.869 14.890 1.00 86.25 309 ASN A O 1
ATOM 2511 N N . ASP A 1 310 ? -18.209 13.029 15.100 1.00 82.44 310 ASP A N 1
ATOM 2512 C CA . ASP A 1 310 ? -19.126 13.290 16.218 1.00 82.44 310 ASP A CA 1
ATOM 2513 C C . ASP A 1 310 ? -20.592 12.943 15.886 1.00 82.44 310 ASP A C 1
ATOM 2515 O O . ASP A 1 310 ? -21.280 12.330 16.702 1.00 82.44 310 ASP A O 1
ATOM 2519 N N . GLY A 1 311 ? -21.050 13.234 14.663 1.00 84.44 311 GLY A N 1
ATOM 2520 C CA . GLY A 1 311 ? -22.405 12.896 14.216 1.00 84.44 311 GLY A CA 1
ATOM 2521 C C . GLY A 1 311 ? -22.636 11.388 14.085 1.00 84.44 311 GLY A C 1
ATOM 2522 O O . GLY A 1 311 ? -23.684 10.880 14.483 1.00 84.44 311 GLY A O 1
ATOM 2523 N N . GLU A 1 312 ? -21.641 10.648 13.593 1.00 86.94 312 GLU A N 1
ATOM 2524 C CA . GLU A 1 312 ? -21.693 9.184 13.524 1.00 86.94 312 GLU A CA 1
ATOM 2525 C C . GLU A 1 312 ? -21.725 8.567 14.927 1.00 86.94 312 GLU A C 1
ATOM 2527 O O . GLU A 1 312 ? -22.493 7.637 15.174 1.00 86.94 312 GLU A O 1
ATOM 2532 N N . VAL A 1 313 ? -20.942 9.095 15.874 1.00 85.25 313 VAL A N 1
ATOM 2533 C CA . VAL A 1 313 ? -20.982 8.646 17.275 1.00 85.25 313 VAL A CA 1
ATOM 2534 C C . VAL A 1 313 ? -22.390 8.804 17.844 1.00 85.25 313 VAL A C 1
ATOM 2536 O O . VAL A 1 313 ? -22.928 7.848 18.405 1.00 85.25 313 VAL A O 1
ATOM 2539 N N . GLU A 1 314 ? -23.018 9.967 17.666 1.00 88.06 314 GLU A N 1
ATOM 2540 C CA . GLU A 1 314 ? -24.394 10.200 18.113 1.00 88.06 314 GLU A CA 1
ATOM 2541 C C . GLU A 1 314 ? -25.400 9.238 17.471 1.00 88.06 314 GLU A C 1
ATOM 2543 O O . GLU A 1 314 ? -26.310 8.750 18.147 1.00 88.06 314 GLU A O 1
ATOM 2548 N N . GLU A 1 315 ? -25.248 8.941 16.179 1.00 90.44 315 GLU A N 1
ATOM 2549 C CA . GLU A 1 315 ? -26.102 7.983 15.479 1.00 90.44 315 GLU A CA 1
ATOM 2550 C C . GLU A 1 315 ? -25.979 6.579 16.083 1.00 90.44 315 GLU A C 1
ATOM 2552 O O . GLU A 1 315 ? -26.988 5.946 16.408 1.00 90.44 315 GLU A O 1
ATOM 2557 N N . TYR A 1 316 ? -24.755 6.094 16.301 1.00 90.00 316 TYR A N 1
ATOM 2558 C CA . TYR A 1 316 ? -24.536 4.782 16.907 1.00 90.00 316 TYR A CA 1
ATOM 2559 C C . TYR A 1 316 ? -25.068 4.719 18.345 1.00 90.00 316 TYR A C 1
ATOM 2561 O O . TYR A 1 316 ? -25.687 3.720 18.722 1.00 90.00 316 TYR A O 1
ATOM 2569 N N . LEU A 1 317 ? -24.921 5.792 19.128 1.00 90.31 317 LEU A N 1
ATOM 2570 C CA . LEU A 1 317 ? -25.514 5.887 20.466 1.00 90.31 317 LEU A CA 1
ATOM 2571 C C . LEU A 1 317 ? -27.048 5.796 20.422 1.00 90.31 317 LEU A C 1
ATOM 2573 O O . LEU A 1 317 ? -27.638 5.041 21.197 1.00 90.31 317 LEU A O 1
ATOM 2577 N N . LYS A 1 318 ? -27.707 6.480 19.474 1.00 93.38 318 LYS A N 1
ATOM 2578 C CA . LYS A 1 318 ? -29.166 6.369 19.256 1.00 93.38 318 LYS A CA 1
ATOM 2579 C C . LYS A 1 318 ? -29.587 4.953 18.856 1.00 93.38 318 LYS A C 1
ATOM 2581 O O . LYS A 1 318 ? -30.671 4.507 19.221 1.00 93.38 318 LYS A O 1
ATOM 2586 N N . ARG A 1 319 ? -28.716 4.224 18.154 1.00 91.50 319 ARG A N 1
ATOM 2587 C CA . ARG A 1 319 ? -28.904 2.808 17.788 1.00 91.50 319 ARG A CA 1
ATOM 2588 C C . ARG A 1 319 ? -28.620 1.836 18.941 1.00 91.50 319 ARG A C 1
ATOM 2590 O O . ARG A 1 319 ? -28.697 0.626 18.738 1.00 91.50 319 ARG A O 1
ATOM 2597 N N . GLY A 1 320 ? -28.309 2.341 20.137 1.00 90.81 320 GLY A N 1
ATOM 2598 C CA . GLY A 1 320 ? -28.102 1.548 21.348 1.00 90.81 320 GLY A CA 1
ATOM 2599 C C . GLY A 1 320 ? -26.661 1.093 21.582 1.00 90.81 320 GLY A C 1
ATOM 2600 O O . GLY A 1 320 ? -26.427 0.290 22.488 1.00 90.81 320 GLY A O 1
ATOM 2601 N N . TYR A 1 321 ? -25.696 1.591 20.802 1.00 92.06 321 TYR A N 1
ATOM 2602 C CA . TYR A 1 321 ? -24.281 1.341 21.070 1.00 92.06 321 TYR A CA 1
ATOM 2603 C C . TYR A 1 321 ? -23.850 2.076 22.338 1.00 92.06 321 TYR A C 1
ATOM 2605 O O . TYR A 1 321 ? -24.452 3.071 22.744 1.00 92.06 321 TYR A O 1
ATOM 2613 N N . LYS A 1 322 ? -22.781 1.594 22.972 1.00 90.81 322 LYS A N 1
ATOM 2614 C CA . LYS A 1 322 ? -22.218 2.206 24.181 1.00 90.81 322 LYS A CA 1
ATOM 2615 C C . LYS A 1 322 ? -20.755 2.550 23.971 1.00 90.81 322 LYS A C 1
ATOM 2617 O O . LYS A 1 322 ? -20.011 1.754 23.404 1.00 90.81 322 LYS A O 1
ATOM 2622 N N . ILE A 1 323 ? -20.326 3.701 24.482 1.00 88.38 323 ILE A N 1
ATOM 2623 C CA . ILE A 1 323 ? -18.896 4.001 24.586 1.00 88.38 323 ILE A CA 1
ATOM 2624 C C . ILE A 1 323 ? -18.301 3.057 25.634 1.00 88.38 323 ILE A C 1
ATOM 2626 O O . ILE A 1 323 ? -18.706 3.057 26.799 1.00 88.38 323 ILE A O 1
ATOM 2630 N N . ALA A 1 324 ? -17.369 2.218 25.200 1.00 80.56 324 ALA A N 1
ATOM 2631 C CA . ALA A 1 324 ? -16.600 1.347 26.060 1.00 80.56 324 ALA A CA 1
ATOM 2632 C C . ALA A 1 324 ? -15.535 2.185 26.769 1.00 80.56 324 ALA A C 1
ATOM 2634 O O . ALA A 1 324 ? -14.559 2.625 26.167 1.00 80.56 324 ALA A O 1
ATOM 2635 N N . PHE A 1 325 ? -15.722 2.405 28.066 1.00 60.38 325 PHE A N 1
ATOM 2636 C CA . PHE A 1 325 ? -14.668 2.943 28.913 1.00 60.38 325 PHE A CA 1
ATOM 2637 C C . PHE A 1 325 ? -13.796 1.774 29.378 1.00 60.38 325 PHE A C 1
ATOM 2639 O O . PHE A 1 325 ? -14.261 0.922 30.137 1.00 60.38 325 PHE A O 1
ATOM 2646 N N . GLY A 1 326 ? -12.531 1.724 28.950 1.00 48.56 326 GLY A N 1
ATOM 2647 C CA . GLY A 1 326 ? -11.527 0.934 29.663 1.00 48.56 326 GLY A CA 1
ATOM 2648 C C . GLY A 1 326 ? -11.474 1.390 31.131 1.00 48.56 326 GLY A C 1
ATOM 2649 O O . GLY A 1 326 ? -11.720 2.577 31.392 1.00 48.56 326 GLY A O 1
ATOM 2650 N N . PRO A 1 327 ? -11.228 0.492 32.106 1.00 34.84 327 PRO A N 1
ATOM 2651 C CA . PRO A 1 327 ? -11.129 0.880 33.509 1.00 34.84 327 PRO A CA 1
ATOM 2652 C C . PRO A 1 327 ? -10.145 2.042 33.632 1.00 34.84 327 PRO A C 1
ATOM 2654 O O . PRO A 1 327 ? -9.004 1.937 33.188 1.00 34.84 327 PRO A O 1
ATOM 2657 N N . LYS A 1 328 ? -10.594 3.166 34.208 1.00 36.91 328 LYS A N 1
ATOM 2658 C CA . LYS A 1 328 ? -9.719 4.304 34.501 1.00 36.91 328 LYS A CA 1
ATOM 2659 C C . LYS A 1 328 ? -8.575 3.773 35.357 1.00 36.91 328 LYS A C 1
ATOM 2661 O O . LYS A 1 328 ? -8.792 3.458 36.526 1.00 36.91 328 LYS A O 1
ATOM 2666 N N . THR A 1 329 ? -7.371 3.667 34.803 1.00 33.25 329 THR A N 1
ATOM 2667 C CA . THR A 1 329 ? -6.181 3.504 35.630 1.00 33.25 329 THR A CA 1
ATOM 2668 C C . THR A 1 329 ? -6.064 4.788 36.434 1.00 33.25 329 THR A C 1
ATOM 2670 O O . THR A 1 329 ? -5.660 5.828 35.914 1.00 33.25 329 THR A O 1
ATOM 2673 N N . THR A 1 330 ? -6.498 4.755 37.690 1.00 27.53 330 THR A N 1
ATOM 2674 C CA . THR A 1 330 ? -6.124 5.781 38.653 1.00 27.53 330 THR A CA 1
ATOM 2675 C C . THR A 1 330 ? -4.597 5.840 38.661 1.00 27.53 330 THR A C 1
ATOM 2677 O O . THR A 1 330 ? -3.958 4.789 38.780 1.00 27.53 330 THR A O 1
ATOM 2680 N N . PRO A 1 331 ? -3.981 7.024 38.493 1.00 31.56 331 PRO A N 1
ATOM 2681 C CA . PRO A 1 331 ? -2.546 7.135 38.675 1.00 31.56 331 PRO A CA 1
ATOM 2682 C C . PRO A 1 331 ? -2.246 6.662 40.098 1.00 31.56 331 PRO A C 1
ATOM 2684 O O . PRO A 1 331 ? -2.856 7.144 41.057 1.00 31.56 331 PRO A O 1
ATOM 2687 N N . LYS A 1 332 ? -1.369 5.660 40.229 1.00 34.72 332 LYS A N 1
ATOM 2688 C CA . LYS A 1 332 ? -0.814 5.292 41.532 1.00 34.72 332 LYS A CA 1
ATOM 2689 C C . LYS A 1 332 ? -0.169 6.559 42.100 1.00 34.72 332 LYS A C 1
ATOM 2691 O O . LYS A 1 332 ? 0.714 7.119 41.452 1.00 34.72 332 LYS A O 1
ATOM 2696 N N . LYS A 1 333 ? -0.709 7.032 43.225 1.00 35.53 333 LYS A N 1
ATOM 2697 C CA . LYS A 1 333 ? -0.126 8.104 44.033 1.00 35.53 333 LYS A CA 1
ATOM 2698 C C . LYS A 1 333 ? 1.210 7.671 44.609 1.00 35.53 333 LYS A C 1
ATOM 2700 O O . LYS A 1 333 ? 1.336 6.458 44.904 1.00 35.53 333 LYS A O 1
#

Foldseek 3Di:
DDDPDDDDPPVVVVVLVVLLVVLCCVQPVVVLVCLLPPQPDDDDDPAPLLVCLLNVQWADDPFWIDHDDDPRNVVVLVVAFDQDPVVRTTTHDDDPVCVVSNVSSVVSVVVSVVVSVVSVVPDPVVVSLVVSLVPSPDDPCSVCCVVVVCVVVVVLDPPDDVQLVVQLCVVQLPDPAPLQVPADSVRSVVLLVLLVCCSNVVDPLVRSLVCQCVVVVDDSVSSNQSSLLSNLQSVQSSVLSVCVVVVFFKWAKAADPPDPPTDPVSVCSGCVNVLEIEGSVAADQDPPVRDGDDQSNHRPGPMHTGTDDPVRVVVSVVVVRYYDGRPPPDPDD

Mean predicted aligned error: 19.01 Å

Nearest PDB structures (foldseek):
  7mi1-assembly1_A  TM=1.660E-01  e=3.126E+00  Saccharomyces cerevisiae

pLDDT: mean 71.24, std 18.01, range [25.47, 94.25]

Radius of gyration: 28.61 Å; Cα contacts (8 Å, |Δi|>4): 337; chains: 1; bounding box: 60×38×94 Å

Secondary structure (DSSP, 8-state):
-PPPPPPPPHHHHHHHHHHHHHHHIIIIIHHHHHHHHS-S-----SSHHHHHHHTTSEEE-SSEEEE---HHHHHHHHTT-EEETTTTEEE-PPPHHHHHHHHHHHHHHHHHHHHHHHHHHH--HHHHHHHHHHH--S-TTHHHHHHHHHHHTT-------HHHHHHHHHHHHH---GGGTT--HHHHHHHHHHHHHHHTTSS-HHHHHHHHHHHHT--HHHHHHHHHHHHHHHHHHHHHHHHHHTT--EEEEE--TT-TTS-HHHHHHSHHHH-EEEETTBPPEETTTTEE--TTTSTT---EEEEE-HHHHHHHHHTT-EEE-----PPP-

InterPro domains:
  IPR006528 Phage head morphogenesis domain [PF04233] (198-306)

Organism: Termititenax aidoneus (NCBI:txid2218524)

Solvent-accessible surface area (backbone atoms only — not comparable to full-atom values): 19260 Å² total; per-residue (Å²): 133,85,80,75,78,79,79,77,55,73,70,55,54,52,53,52,50,52,50,49,53,48,50,47,36,64,75,53,47,44,60,56,47,49,62,72,66,49,76,83,70,90,72,90,57,97,41,70,53,58,45,28,29,61,68,63,37,34,46,74,75,93,49,36,42,45,69,74,77,48,76,67,42,48,56,59,44,57,77,62,26,48,79,34,80,88,76,72,29,32,37,44,72,76,55,79,89,48,44,62,51,53,53,50,30,48,52,51,51,51,52,49,51,50,51,51,54,48,51,63,69,71,50,58,58,68,61,53,50,51,54,51,53,71,66,55,86,70,66,96,60,47,78,52,43,63,58,52,47,35,71,69,70,68,56,76,68,87,85,78,47,70,66,56,54,51,48,44,52,51,58,53,66,68,57,83,51,83,77,52,71,89,56,51,72,68,54,47,53,52,52,50,52,51,45,51,35,32,75,72,68,77,37,54,76,68,54,50,27,50,50,44,20,66,78,66,74,39,55,71,69,54,15,51,49,37,48,53,42,54,45,40,29,52,54,33,50,51,49,53,48,50,37,47,74,74,70,30,55,36,24,32,40,38,47,52,86,89,43,92,82,52,50,71,68,53,49,51,51,12,28,91,68,49,39,36,34,35,31,77,91,39,28,55,70,37,86,88,79,73,43,68,43,56,53,18,58,47,86,88,44,72,29,40,69,49,73,33,51,75,69,53,49,54,51,42,44,74,72,69,33,40,77,47,74,45,81,80,78,70,78,84,126

Sequence (333 aa):
MPVAAPQLKDSYWQLIEDQLIQQFYDKFFKQLFAIVNTPLEKINSKNDLIAAINSGRIVWNGKYYRGQLNSRISAELRKIAAWDRRAKAFRGAPPTWLLGQITIAASNSDKMLAALTRAVRELDIPKIVDEIADNIDYIPTARNISTDVSEGLGIVPEYNSDLVRQRINKDFATRIDRSIKNFSENQTTRLRNLVEKMATGSLDRRHLRQTIQDEFNVSKTRAKFIARQETNLFFSEQRDAQAQKSGRKYYLWKATDFSDRTRAFHKALDSRASHQIYDITNPPLDTIDGQHHNPGTNYNCRCSAIFLNDGEVEEYLKRGYKIAFGPKTTPKK